Protein AF-A0A9E2SFQ1-F1 (afdb_monomer)

Nearest PDB structures (fold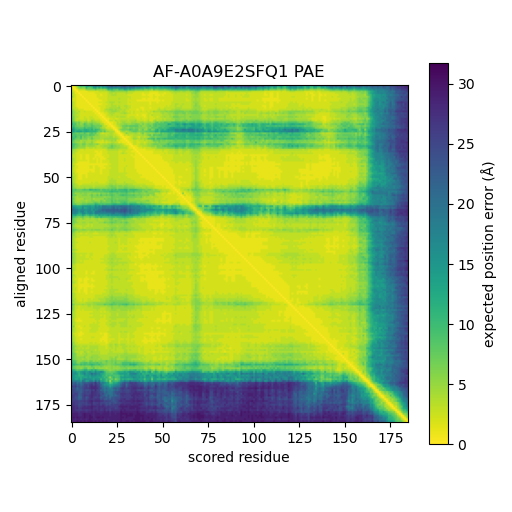seek):
  8bvt-assembly1_A  TM=1.964E-01  e=4.992E+00  Rattus nativitatis

Mean predicted aligned error: 8.36 Å

Sequence (185 aa):
MQLNLVKELQKYMGTNINKIDPNTQDLKEEDFAHRYDKLAQASVPTVLTVLYKYTHTRDGGARLLKREPAGNVLADMLGSNYTEVVNKVADYSGFSEVYTAGVLDNLALQAVKLLHEQAGNDPAKAQSLLADQRHEILAHLPASIELGKALDDTTIDDRTNKMEGPVSNLLHTIENFFASSPVKK

pLDDT: mean 82.63, std 17.68, range [34.53, 97.62]

Organism: NCBI:txid2851599

Structure (mmCIF, N/CA/C/O backbone):
data_AF-A0A9E2SFQ1-F1
#
_entry.id   AF-A0A9E2SFQ1-F1
#
loop_
_atom_site.group_PDB
_atom_site.id
_atom_site.type_symbol
_atom_site.label_atom_id
_atom_site.label_alt_id
_atom_site.label_comp_id
_atom_site.label_asym_id
_atom_site.label_entity_id
_atom_site.label_seq_id
_atom_site.pdbx_PDB_ins_code
_atom_site.Cartn_x
_atom_site.Cartn_y
_atom_site.Cartn_z
_atom_site.occupancy
_atom_site.B_iso_or_equiv
_atom_site.auth_seq_id
_atom_site.auth_comp_id
_atom_site.auth_asym_id
_atom_site.auth_atom_id
_atom_site.pdbx_PDB_model_num
ATOM 1 N N . MET A 1 1 ? 4.857 21.307 -6.512 1.00 45.72 1 MET A N 1
ATOM 2 C CA . MET A 1 1 ? 4.053 20.586 -5.502 1.00 45.72 1 MET A CA 1
ATOM 3 C C . MET A 1 1 ? 4.634 19.194 -5.377 1.00 45.72 1 MET A C 1
ATOM 5 O O . MET A 1 1 ? 4.854 18.575 -6.408 1.00 45.72 1 MET A O 1
ATOM 9 N N . GLN A 1 2 ? 4.951 18.745 -4.165 1.00 68.50 2 GLN A N 1
ATOM 10 C CA . GLN A 1 2 ? 5.390 17.368 -3.936 1.00 68.50 2 GLN A CA 1
ATOM 11 C C . GLN A 1 2 ? 4.146 16.472 -3.945 1.00 68.50 2 GLN A C 1
ATOM 13 O O . GLN A 1 2 ? 3.179 16.774 -3.246 1.00 68.50 2 GLN A O 1
ATOM 18 N N . LEU A 1 3 ? 4.138 15.439 -4.788 1.00 85.19 3 LEU A N 1
ATOM 19 C CA . LEU A 1 3 ? 3.047 14.467 -4.853 1.00 85.19 3 LEU A CA 1
ATOM 20 C C . LEU A 1 3 ? 2.918 13.750 -3.499 1.00 85.19 3 LEU A C 1
ATOM 22 O O . LEU A 1 3 ? 3.925 13.295 -2.963 1.00 85.19 3 LEU A O 1
ATOM 26 N N . ASN A 1 4 ? 1.695 13.622 -2.977 1.00 92.56 4 ASN A N 1
ATOM 27 C CA . ASN A 1 4 ? 1.385 12.740 -1.849 1.00 92.56 4 ASN A CA 1
ATOM 28 C C . ASN A 1 4 ? 0.414 11.654 -2.341 1.00 92.56 4 ASN A C 1
ATOM 30 O O . ASN A 1 4 ? -0.753 11.931 -2.616 1.00 92.56 4 ASN A O 1
ATOM 34 N N . LEU A 1 5 ? 0.916 10.426 -2.474 1.00 94.56 5 LEU A N 1
ATOM 35 C CA . LEU A 1 5 ? 0.201 9.282 -3.040 1.00 94.56 5 LEU A CA 1
ATOM 36 C C . LEU A 1 5 ? -1.024 8.892 -2.211 1.00 94.56 5 LEU A C 1
ATOM 38 O O . LEU A 1 5 ? -2.054 8.556 -2.790 1.00 94.56 5 LEU A O 1
ATOM 42 N N . VAL A 1 6 ? -0.942 8.975 -0.878 1.00 95.06 6 VAL A N 1
ATOM 43 C CA . VAL A 1 6 ? -2.084 8.690 0.006 1.00 95.06 6 VAL A CA 1
ATOM 44 C C . VAL A 1 6 ? -3.216 9.671 -0.288 1.00 95.06 6 VAL A C 1
ATOM 46 O O . VAL A 1 6 ? -4.344 9.248 -0.518 1.00 95.06 6 VAL A O 1
ATOM 49 N N . LYS A 1 7 ? -2.909 10.971 -0.378 1.00 94.81 7 LYS A N 1
ATOM 50 C CA . LYS A 1 7 ? -3.902 12.018 -0.664 1.00 94.81 7 LYS A CA 1
ATOM 51 C C . LYS A 1 7 ? -4.504 11.907 -2.062 1.00 94.81 7 LYS A C 1
ATOM 53 O O . LYS A 1 7 ? -5.708 12.102 -2.217 1.00 94.81 7 LYS A O 1
ATOM 58 N N . GLU A 1 8 ? -3.704 11.585 -3.076 1.00 96.12 8 GLU A N 1
ATOM 59 C CA . GLU A 1 8 ? -4.231 11.401 -4.433 1.00 96.12 8 GLU A CA 1
ATOM 60 C C . GLU A 1 8 ? -5.146 10.175 -4.533 1.00 96.12 8 GLU A C 1
ATOM 62 O O . GLU A 1 8 ? -6.206 10.247 -5.156 1.00 96.12 8 GLU A O 1
ATOM 67 N N . LEU A 1 9 ? -4.791 9.063 -3.881 1.00 95.75 9 LEU A N 1
ATOM 68 C CA . LEU A 1 9 ? -5.640 7.869 -3.860 1.00 95.75 9 LEU A CA 1
ATOM 69 C C . LEU A 1 9 ? -6.889 8.060 -2.992 1.00 95.75 9 LEU A C 1
ATOM 71 O O . LEU A 1 9 ? -7.967 7.619 -3.382 1.00 95.75 9 LEU A O 1
ATOM 75 N N . GLN A 1 10 ? -6.783 8.786 -1.879 1.00 93.94 10 GLN A N 1
ATOM 76 C CA . GLN A 1 10 ? -7.932 9.215 -1.080 1.00 93.94 10 GLN A CA 1
ATOM 77 C C . GLN A 1 10 ? -8.915 10.033 -1.933 1.00 93.94 10 GLN A C 1
ATOM 79 O O . GLN A 1 10 ? -10.114 9.751 -1.961 1.00 93.94 10 GLN A O 1
ATOM 84 N N . LYS A 1 11 ? -8.405 11.015 -2.686 1.00 95.00 11 LYS A N 1
ATOM 85 C CA . LYS A 1 11 ? -9.216 11.832 -3.596 1.00 95.00 11 LYS A CA 1
ATOM 86 C C . LYS A 1 11 ? -9.860 10.992 -4.697 1.00 95.00 11 LYS A C 1
ATOM 88 O O . LYS A 1 11 ? -11.023 11.217 -5.016 1.00 95.00 11 LYS A O 1
ATOM 93 N N . TYR A 1 12 ? -9.124 10.035 -5.261 1.00 95.06 12 TYR A N 1
ATOM 94 C CA . TYR A 1 12 ? -9.651 9.096 -6.250 1.00 95.06 12 TYR A CA 1
ATOM 95 C C . TYR A 1 12 ? -10.814 8.259 -5.694 1.00 95.06 12 TYR A C 1
ATOM 97 O O . TYR A 1 12 ? -11.805 8.059 -6.391 1.00 95.06 12 TYR A O 1
ATOM 105 N N . MET A 1 13 ? -10.723 7.815 -4.438 1.00 93.62 13 MET A N 1
ATOM 106 C CA . MET A 1 13 ? -11.792 7.058 -3.779 1.00 93.62 13 MET A CA 1
ATOM 107 C C . MET A 1 13 ? -12.971 7.927 -3.323 1.00 93.62 13 MET A C 1
ATOM 109 O O . MET A 1 13 ? -14.056 7.395 -3.095 1.00 93.62 13 MET A O 1
ATOM 113 N N . GLY A 1 14 ? -12.782 9.243 -3.186 1.00 94.19 14 GLY A N 1
ATOM 114 C CA . GLY A 1 14 ? -13.797 10.138 -2.626 1.00 94.19 14 GLY A CA 1
ATOM 115 C C . GLY A 1 14 ? -14.069 9.867 -1.143 1.00 94.19 14 GLY A C 1
ATOM 116 O O . GLY A 1 14 ? -15.195 10.052 -0.685 1.00 94.19 14 GLY A O 1
ATOM 117 N N . THR A 1 15 ? -13.058 9.393 -0.415 1.00 93.44 15 THR A N 1
ATOM 118 C CA . THR A 1 15 ? -13.145 8.981 0.994 1.00 93.44 15 THR A CA 1
ATOM 119 C C . THR A 1 15 ? -12.211 9.807 1.870 1.00 93.44 15 THR A C 1
ATOM 121 O O . THR A 1 15 ? -11.464 10.662 1.387 1.00 93.44 15 THR A O 1
ATOM 124 N N . ASN A 1 16 ? -12.242 9.550 3.175 1.00 92.62 16 ASN A N 1
ATOM 125 C CA . ASN A 1 16 ? -11.264 10.064 4.122 1.00 92.62 16 ASN A CA 1
ATOM 126 C C . ASN A 1 16 ? -10.357 8.953 4.648 1.00 92.62 16 ASN A C 1
ATOM 128 O O . ASN A 1 16 ? -10.792 7.824 4.861 1.00 92.62 16 ASN A O 1
ATOM 132 N N . ILE A 1 17 ? -9.085 9.296 4.848 1.00 92.62 17 ILE A N 1
ATOM 133 C CA . ILE A 1 17 ? -8.079 8.432 5.463 1.00 92.62 17 ILE A CA 1
ATOM 134 C C . ILE A 1 17 ? -7.443 9.235 6.595 1.00 92.62 17 ILE A C 1
ATOM 136 O O . ILE A 1 17 ? -6.965 10.349 6.385 1.00 92.62 17 ILE A O 1
ATOM 140 N N . ASN A 1 18 ? -7.458 8.670 7.796 1.00 91.50 18 ASN A N 1
ATOM 141 C CA . ASN A 1 18 ? -6.952 9.293 9.006 1.00 91.50 18 ASN A CA 1
ATOM 142 C C . ASN A 1 18 ? -5.540 8.793 9.316 1.00 91.50 18 ASN A C 1
ATOM 144 O O . ASN A 1 18 ? -5.239 7.601 9.192 1.00 91.50 18 ASN A O 1
ATOM 148 N N . LYS A 1 19 ? -4.669 9.703 9.754 1.00 90.69 19 LYS A N 1
ATOM 149 C CA . LYS A 1 19 ? -3.382 9.325 10.343 1.00 90.69 19 LYS A CA 1
ATOM 150 C C . LYS A 1 19 ? -3.653 8.590 11.657 1.00 90.69 19 LYS A C 1
ATOM 152 O O . LYS A 1 19 ? -4.479 9.030 12.452 1.00 90.69 19 LYS A O 1
ATOM 157 N N . ILE A 1 20 ? -2.959 7.483 11.881 1.00 86.44 20 ILE A N 1
ATOM 158 C CA . ILE A 1 20 ? -3.129 6.653 13.073 1.00 86.44 20 ILE A CA 1
ATOM 159 C C . ILE A 1 20 ? -2.207 7.166 14.173 1.00 86.44 20 ILE A C 1
ATOM 161 O O . ILE A 1 20 ? -1.009 7.350 13.949 1.00 86.44 20 ILE A O 1
ATOM 165 N N . ASP A 1 21 ? -2.757 7.361 15.373 1.00 80.56 21 ASP A N 1
ATOM 166 C CA . ASP A 1 21 ? -1.955 7.699 16.547 1.00 80.56 21 ASP A CA 1
ATOM 167 C C . ASP A 1 21 ? -1.007 6.522 16.870 1.00 80.56 21 ASP A C 1
ATOM 169 O O . ASP A 1 21 ? -1.461 5.390 17.070 1.00 80.56 21 ASP A O 1
ATOM 173 N N . PRO A 1 22 ? 0.317 6.740 16.938 1.00 74.12 22 PRO A N 1
ATOM 174 C CA . PRO A 1 22 ? 1.288 5.683 17.237 1.00 74.12 22 PRO A CA 1
ATOM 175 C C . PRO A 1 22 ? 1.080 4.999 18.598 1.00 74.12 22 PRO A C 1
ATOM 177 O O . PRO A 1 22 ? 1.521 3.861 18.803 1.00 74.12 22 PRO A O 1
ATOM 180 N N . ASN A 1 23 ? 0.419 5.683 19.531 1.00 75.00 23 ASN A N 1
ATOM 181 C CA . ASN A 1 23 ? 0.150 5.189 20.874 1.00 75.00 23 ASN A CA 1
ATOM 182 C C . ASN A 1 23 ? -1.056 4.249 20.894 1.00 75.00 23 ASN A C 1
ATOM 184 O O . ASN A 1 23 ? -0.984 3.197 21.533 1.00 75.00 23 ASN A O 1
ATOM 188 N N . THR A 1 24 ? -2.133 4.596 20.182 1.00 77.12 24 THR A N 1
ATOM 189 C CA . THR A 1 24 ? -3.353 3.771 20.117 1.00 77.12 24 THR A CA 1
ATOM 190 C C . THR A 1 24 ? -3.259 2.691 19.044 1.00 77.12 24 THR A C 1
ATOM 192 O O . THR A 1 24 ? -3.824 1.618 19.219 1.00 77.12 24 THR A O 1
ATOM 195 N N . GLN A 1 25 ? -2.511 2.956 17.967 1.00 70.31 25 GLN A N 1
ATOM 196 C CA . GLN A 1 25 ? -2.283 2.098 16.795 1.00 70.31 25 GLN A CA 1
A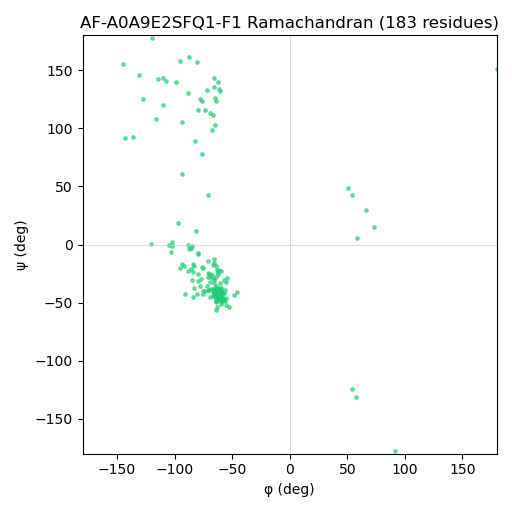TOM 197 C C . GLN A 1 25 ? -3.523 1.672 16.013 1.00 70.31 25 GLN A C 1
ATOM 199 O O . GLN A 1 25 ? -3.403 0.895 15.058 1.00 70.31 25 GLN A O 1
ATOM 204 N N . ASP A 1 26 ? -4.675 2.207 16.388 1.00 73.62 26 ASP A N 1
ATOM 205 C CA . ASP A 1 26 ? -5.961 1.847 15.830 1.00 73.62 26 ASP A CA 1
ATOM 206 C C . ASP A 1 26 ? -6.874 3.067 15.760 1.00 73.62 26 ASP A C 1
ATOM 208 O O . ASP A 1 26 ? -6.710 4.036 16.515 1.00 73.62 26 ASP A O 1
ATOM 212 N N . LEU A 1 27 ? -7.823 2.985 14.836 1.00 84.25 27 LEU A N 1
ATOM 213 C CA . LEU A 1 27 ? -8.894 3.951 14.653 1.00 84.25 27 LEU A CA 1
ATOM 214 C C . LEU A 1 27 ? -10.188 3.320 15.141 1.00 84.25 27 LEU A C 1
ATOM 216 O O . LEU A 1 27 ? -10.454 2.136 14.936 1.00 84.25 27 LEU A O 1
ATOM 220 N N . LYS A 1 28 ? -11.009 4.122 15.795 1.00 85.06 28 LYS A N 1
ATOM 221 C CA . LYS A 1 28 ? -12.313 3.695 16.274 1.00 85.06 28 LYS A CA 1
ATOM 222 C C . LYS A 1 28 ? -13.353 3.889 15.177 1.00 85.06 28 LYS A C 1
ATOM 224 O O . LYS A 1 28 ? -13.180 4.692 14.269 1.00 85.06 28 LYS A O 1
ATOM 229 N N . GLU A 1 29 ? -14.489 3.209 15.307 1.00 82.75 29 GLU A N 1
ATOM 230 C CA . GLU A 1 29 ? -15.627 3.385 14.388 1.00 82.75 29 GLU A CA 1
ATOM 231 C C . GLU A 1 29 ? -16.096 4.850 14.300 1.00 82.75 29 GLU A C 1
ATOM 233 O O . GLU A 1 29 ? -16.517 5.301 13.241 1.00 82.75 29 GLU A O 1
ATOM 238 N N . GLU A 1 30 ? -15.970 5.614 15.391 1.00 85.50 30 GLU A N 1
ATOM 239 C CA . GLU A 1 30 ? -16.302 7.047 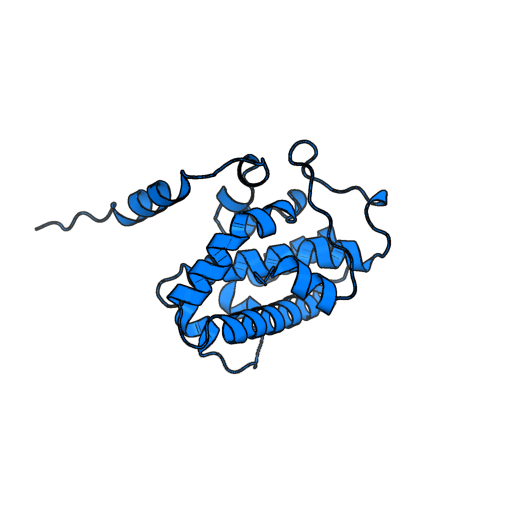15.446 1.00 85.50 30 GLU A CA 1
ATOM 240 C C . GLU A 1 30 ? -15.389 7.941 14.589 1.00 85.50 30 GLU A C 1
ATOM 242 O O . GLU A 1 30 ? -15.784 9.055 14.248 1.00 85.50 30 GLU A O 1
ATOM 247 N N . ASP A 1 31 ? -14.212 7.450 14.186 1.00 85.44 31 ASP A N 1
ATOM 248 C CA . ASP A 1 31 ? -13.274 8.183 13.328 1.00 85.44 31 ASP A CA 1
ATOM 249 C C . ASP A 1 31 ? -13.669 8.123 11.837 1.00 85.44 31 ASP A C 1
ATOM 251 O O . ASP A 1 31 ? -13.074 8.817 11.005 1.00 85.44 31 ASP A O 1
ATOM 255 N N . PHE A 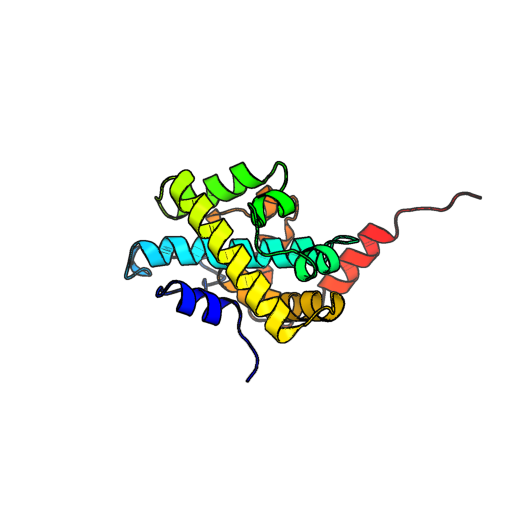1 32 ? -14.671 7.310 11.475 1.00 89.44 32 PHE A N 1
ATOM 256 C CA . PHE A 1 32 ? -15.122 7.111 10.097 1.00 89.44 32 PHE A CA 1
ATOM 257 C C . PHE A 1 32 ? -16.508 7.723 9.866 1.00 89.44 32 PHE A C 1
ATOM 259 O O . PHE A 1 32 ? -17.502 7.321 10.470 1.00 89.44 32 PHE A O 1
ATOM 266 N N . ALA A 1 33 ? -16.602 8.671 8.930 1.00 87.00 33 ALA A N 1
ATOM 267 C CA . ALA A 1 33 ? -17.876 9.299 8.571 1.00 87.00 33 ALA A CA 1
ATOM 268 C C . ALA A 1 33 ? -18.703 8.414 7.623 1.00 87.00 33 ALA A C 1
ATOM 270 O O . ALA A 1 33 ? -19.938 8.416 7.654 1.00 87.00 33 ALA A O 1
ATOM 271 N N . HIS A 1 34 ? -18.025 7.640 6.775 1.00 89.12 34 HIS A N 1
ATOM 272 C CA . HIS A 1 34 ? -18.635 6.720 5.827 1.00 89.12 34 HIS A CA 1
ATOM 273 C C . HIS A 1 34 ? -17.993 5.336 5.899 1.00 89.12 34 HIS A C 1
ATOM 275 O O . HIS A 1 34 ? -16.784 5.196 6.040 1.00 89.12 34 HIS A O 1
ATOM 281 N N . ARG A 1 35 ? -18.791 4.281 5.682 1.00 83.94 35 ARG A N 1
ATOM 282 C CA . ARG A 1 35 ? -18.289 2.890 5.645 1.00 83.94 35 ARG A CA 1
ATOM 283 C C . ARG A 1 35 ? -17.135 2.675 4.654 1.00 83.94 35 ARG A C 1
ATOM 285 O O . ARG A 1 35 ? -16.308 1.796 4.857 1.00 83.94 35 ARG A O 1
ATOM 292 N N . TYR A 1 36 ? -17.080 3.466 3.582 1.00 92.06 36 TYR A N 1
ATOM 293 C CA . TYR A 1 36 ? -16.010 3.402 2.584 1.00 92.06 36 TYR A CA 1
ATOM 294 C C . TYR A 1 36 ? -14.693 4.021 3.071 1.00 92.06 36 TYR A C 1
ATOM 296 O O . TYR A 1 36 ? -13.644 3.659 2.544 1.00 92.06 36 TYR A O 1
ATOM 304 N N . ASP A 1 37 ? -14.720 4.877 4.098 1.00 94.75 37 ASP A N 1
ATOM 305 C CA . ASP A 1 37 ? -13.512 5.431 4.719 1.00 94.75 37 ASP A CA 1
ATOM 306 C C . ASP A 1 37 ? -12.697 4.311 5.364 1.00 94.75 37 ASP A C 1
ATOM 308 O O . ASP A 1 37 ? -11.495 4.222 5.149 1.00 94.75 37 ASP A O 1
ATOM 312 N N . LYS A 1 38 ? -13.356 3.372 6.053 1.00 94.31 38 LYS A N 1
ATOM 313 C CA . LYS A 1 38 ? -12.688 2.214 6.662 1.00 94.31 38 LYS A CA 1
ATOM 314 C C . LYS A 1 38 ? -12.049 1.292 5.619 1.00 94.31 38 LYS A C 1
ATOM 316 O O . LYS A 1 38 ? -10.949 0.782 5.827 1.00 94.31 38 LYS A O 1
ATOM 321 N N . LEU A 1 39 ? -12.712 1.109 4.474 1.00 96.19 39 LEU A N 1
ATOM 322 C CA . LEU A 1 39 ? -12.132 0.382 3.346 1.00 96.19 39 LEU A CA 1
ATOM 323 C C . LEU A 1 39 ? -10.905 1.110 2.793 1.00 96.19 39 LEU A C 1
ATOM 325 O O . LEU A 1 39 ? -9.857 0.487 2.675 1.00 96.19 39 LEU A O 1
ATOM 329 N N . ALA A 1 40 ? -11.009 2.413 2.524 1.00 96.50 40 ALA A N 1
ATOM 330 C CA . ALA A 1 40 ? -9.899 3.226 2.029 1.00 96.50 40 ALA A CA 1
ATOM 331 C C . ALA A 1 40 ? -8.709 3.252 2.999 1.00 96.50 40 ALA A C 1
ATOM 333 O O . ALA A 1 40 ? -7.560 3.119 2.573 1.00 96.50 40 ALA A O 1
ATOM 334 N N . GLN A 1 41 ? -8.998 3.350 4.299 1.00 95.81 41 GLN A N 1
ATOM 335 C CA . GLN A 1 41 ? -8.029 3.307 5.387 1.00 95.81 41 GLN A CA 1
ATOM 336 C C . GLN A 1 41 ? -7.178 2.041 5.353 1.00 95.81 41 GLN A C 1
ATOM 338 O O . GLN A 1 41 ? -5.984 2.103 5.618 1.00 95.81 41 GLN A O 1
ATOM 343 N N . ALA A 1 42 ? -7.774 0.898 5.020 1.00 95.56 42 ALA A N 1
ATOM 344 C CA . ALA A 1 42 ? -7.042 -0.351 4.893 1.00 95.56 42 ALA A CA 1
ATOM 345 C C . ALA A 1 42 ? -6.398 -0.513 3.513 1.00 95.56 42 ALA A C 1
ATOM 347 O O . ALA A 1 42 ? -5.234 -0.899 3.411 1.00 95.56 42 ALA A O 1
ATOM 348 N N . SER A 1 43 ? -7.131 -0.218 2.440 1.00 97.00 43 SER A N 1
ATOM 349 C CA . SER A 1 43 ? -6.733 -0.572 1.080 1.00 97.00 43 SER A CA 1
ATOM 350 C C . SER A 1 43 ? -5.615 0.312 0.530 1.00 97.00 43 SER A C 1
ATOM 352 O O . SER A 1 43 ? -4.675 -0.206 -0.069 1.00 97.00 43 SER A O 1
ATOM 354 N N . VAL A 1 44 ? -5.671 1.631 0.743 1.00 97.56 44 VAL A N 1
ATOM 355 C CA . VAL A 1 44 ? -4.679 2.576 0.199 1.00 97.56 44 VAL A CA 1
ATOM 356 C C . VAL A 1 44 ? -3.275 2.335 0.759 1.00 97.56 44 VAL A C 1
ATOM 358 O O . VAL A 1 44 ? -2.364 2.093 -0.041 1.00 97.56 44 VAL A O 1
ATOM 361 N N . PRO A 1 45 ? -3.047 2.347 2.088 1.00 96.12 45 PRO A N 1
ATOM 362 C CA . PRO A 1 45 ? -1.711 2.101 2.615 1.00 96.12 45 PRO A CA 1
ATOM 363 C C . PRO A 1 45 ? -1.238 0.668 2.352 1.00 96.12 45 PRO A C 1
ATOM 365 O O . PRO A 1 45 ? -0.040 0.464 2.158 1.00 96.12 45 PRO A O 1
ATOM 368 N N . THR A 1 46 ? -2.149 -0.309 2.255 1.00 96.69 46 THR A N 1
ATOM 369 C CA . THR A 1 46 ? -1.799 -1.685 1.869 1.00 96.69 46 THR A CA 1
ATOM 370 C C . THR A 1 46 ? -1.232 -1.735 0.455 1.00 96.69 46 THR A C 1
ATOM 372 O O . THR A 1 46 ? -0.111 -2.200 0.263 1.00 96.69 46 THR A O 1
ATOM 375 N N . VAL A 1 47 ? -1.951 -1.198 -0.534 1.00 97.12 47 VAL A N 1
ATOM 376 C CA . VAL A 1 47 ? -1.498 -1.179 -1.935 1.00 97.12 47 VAL A CA 1
ATOM 377 C C . VAL A 1 47 ? -0.167 -0.445 -2.074 1.00 97.12 47 VAL A C 1
ATOM 379 O O . VAL A 1 47 ? 0.752 -0.955 -2.713 1.00 97.12 47 VAL A O 1
ATOM 382 N N . LEU A 1 48 ? -0.026 0.725 -1.448 1.00 96.75 48 LEU A N 1
ATOM 383 C CA . LEU A 1 48 ? 1.213 1.501 -1.523 1.00 96.75 48 LEU A CA 1
ATOM 384 C C . LEU A 1 48 ? 2.395 0.781 -0.856 1.00 96.75 48 LEU A C 1
ATOM 386 O O . LEU A 1 48 ? 3.504 0.814 -1.389 1.00 96.75 48 LEU A O 1
ATOM 390 N N . THR A 1 49 ? 2.162 0.079 0.255 1.00 95.25 49 THR A N 1
ATOM 391 C CA . THR A 1 49 ? 3.180 -0.759 0.909 1.00 95.25 49 THR A CA 1
ATOM 392 C C . THR A 1 49 ? 3.608 -1.928 0.020 1.00 95.25 49 THR A C 1
ATOM 394 O O . THR A 1 49 ? 4.803 -2.194 -0.120 1.00 95.25 49 THR A O 1
ATOM 397 N N . VAL A 1 50 ? 2.653 -2.602 -0.627 1.00 94.81 50 VAL A N 1
ATOM 398 C CA . VAL A 1 50 ? 2.943 -3.700 -1.561 1.00 94.81 50 VAL A CA 1
ATOM 399 C C . VAL A 1 50 ? 3.759 -3.198 -2.748 1.00 94.81 50 VAL A C 1
ATOM 401 O O . VAL A 1 50 ? 4.761 -3.816 -3.100 1.00 94.81 50 VAL A O 1
ATOM 404 N N . LEU A 1 51 ? 3.395 -2.048 -3.322 1.00 94.25 51 LEU A N 1
ATOM 405 C CA . LEU A 1 51 ? 4.156 -1.414 -4.400 1.00 94.25 51 LEU A CA 1
ATOM 406 C C . LEU A 1 51 ? 5.575 -1.059 -3.956 1.00 94.25 51 LEU A C 1
ATOM 408 O O . LEU A 1 51 ? 6.534 -1.395 -4.651 1.00 94.25 51 LEU A O 1
ATOM 412 N N . TYR A 1 52 ? 5.722 -0.434 -2.784 1.00 93.88 52 TYR A N 1
ATOM 413 C CA . TYR A 1 52 ? 7.025 -0.133 -2.196 1.00 93.88 52 TYR A CA 1
ATOM 414 C C . TYR A 1 52 ? 7.885 -1.396 -2.123 1.00 93.88 52 TYR A C 1
ATOM 416 O O . TYR A 1 52 ? 8.973 -1.430 -2.702 1.00 93.88 52 TYR A O 1
ATOM 424 N N . LYS A 1 53 ? 7.371 -2.470 -1.519 1.00 91.19 53 LYS A N 1
ATOM 425 C CA . LYS A 1 53 ? 8.098 -3.736 -1.407 1.00 91.19 53 LYS A CA 1
ATOM 426 C C . LYS A 1 53 ? 8.429 -4.335 -2.773 1.00 91.19 53 LYS A C 1
ATOM 428 O O . LYS A 1 53 ? 9.560 -4.755 -3.006 1.00 91.19 53 LYS A O 1
ATOM 433 N N . TYR A 1 54 ? 7.471 -4.328 -3.696 1.00 91.31 54 TYR A N 1
ATOM 434 C CA . TYR A 1 54 ? 7.657 -4.876 -5.033 1.00 91.31 54 TYR A CA 1
ATOM 435 C C . TYR A 1 54 ? 8.778 -4.158 -5.790 1.00 91.31 54 TYR A C 1
ATOM 437 O O . TYR A 1 54 ? 9.631 -4.821 -6.380 1.00 91.31 54 TYR A O 1
ATOM 445 N N . THR A 1 55 ? 8.856 -2.822 -5.714 1.00 91.06 55 THR A N 1
ATOM 446 C CA . THR A 1 55 ? 9.939 -2.054 -6.362 1.00 91.06 55 THR A CA 1
ATOM 447 C C . THR A 1 55 ? 11.338 -2.377 -5.836 1.00 91.06 55 THR A C 1
ATOM 449 O O . THR A 1 55 ? 12.296 -2.206 -6.581 1.00 91.06 55 THR A O 1
ATOM 452 N N . HIS A 1 56 ? 11.458 -2.898 -4.611 1.00 86.62 56 HIS A N 1
ATOM 453 C CA . HIS A 1 56 ? 12.734 -3.303 -4.006 1.00 86.62 56 HIS A CA 1
ATOM 454 C C . HIS A 1 56 ? 13.169 -4.727 -4.395 1.00 86.62 56 HIS A C 1
ATOM 456 O O . HIS A 1 56 ? 14.236 -5.187 -3.988 1.00 86.62 56 HIS A O 1
ATOM 462 N N . THR A 1 57 ? 12.374 -5.442 -5.196 1.00 86.75 57 THR A N 1
ATOM 463 C CA . THR A 1 57 ? 12.799 -6.709 -5.803 1.00 86.75 57 THR A CA 1
ATOM 464 C C . THR A 1 57 ? 13.663 -6.457 -7.041 1.00 86.75 57 THR A C 1
ATOM 466 O O . THR A 1 57 ? 13.551 -5.417 -7.688 1.00 86.75 57 THR A O 1
ATOM 469 N N . ARG A 1 58 ? 14.494 -7.442 -7.414 1.00 78.69 58 ARG A N 1
ATOM 470 C CA . ARG A 1 58 ? 15.499 -7.335 -8.491 1.00 78.69 58 ARG A CA 1
ATOM 471 C C . ARG A 1 58 ? 14.985 -6.697 -9.793 1.00 78.69 58 ARG A C 1
ATOM 473 O O . ARG A 1 58 ? 15.706 -5.901 -10.382 1.00 78.69 58 ARG A O 1
ATOM 480 N N . ASP A 1 59 ? 13.765 -7.030 -10.218 1.00 83.31 59 ASP A N 1
ATOM 481 C CA . ASP A 1 59 ? 13.167 -6.517 -11.462 1.00 83.31 59 ASP A CA 1
ATOM 482 C C . ASP A 1 59 ? 11.857 -5.741 -11.236 1.00 83.31 59 ASP A C 1
ATOM 484 O O . ASP A 1 59 ? 11.219 -5.310 -12.201 1.00 83.31 59 ASP A O 1
ATOM 488 N N . GLY A 1 60 ? 11.402 -5.595 -9.989 1.00 84.75 60 GLY A N 1
ATOM 489 C CA . GLY A 1 60 ? 10.026 -5.190 -9.704 1.00 84.75 60 GLY A CA 1
ATOM 490 C C . GLY A 1 60 ? 9.696 -3.785 -10.188 1.00 84.75 60 GLY A C 1
ATOM 491 O O . GLY A 1 60 ? 8.683 -3.603 -10.854 1.00 84.75 60 GLY A O 1
ATOM 492 N N . GLY A 1 61 ? 10.577 -2.804 -9.968 1.00 82.75 61 GLY A N 1
ATOM 493 C CA . GLY A 1 61 ? 10.359 -1.438 -10.461 1.00 82.75 61 GLY A CA 1
ATOM 494 C C . GLY A 1 61 ? 10.275 -1.356 -11.991 1.00 82.75 61 GLY A C 1
ATOM 495 O O . GLY A 1 61 ? 9.425 -0.656 -12.537 1.00 82.75 61 GLY A O 1
ATOM 496 N N . ALA A 1 62 ? 11.105 -2.123 -12.704 1.00 85.12 62 ALA A N 1
ATOM 497 C CA . ALA A 1 62 ? 11.069 -2.158 -14.165 1.00 85.12 62 ALA A CA 1
ATOM 498 C C . ALA A 1 62 ? 9.802 -2.845 -14.690 1.00 85.12 62 ALA A C 1
ATOM 500 O O . ALA A 1 62 ? 9.218 -2.384 -15.670 1.00 85.12 62 ALA A O 1
ATOM 501 N N . ARG A 1 63 ? 9.363 -3.929 -14.038 1.00 86.12 63 ARG A N 1
ATOM 502 C CA . ARG A 1 63 ? 8.109 -4.622 -14.368 1.00 86.12 63 ARG A CA 1
ATOM 503 C C . ARG A 1 63 ? 6.893 -3.756 -14.071 1.00 86.12 63 ARG A C 1
ATOM 505 O O . ARG A 1 63 ? 5.963 -3.754 -14.866 1.00 86.12 63 ARG A O 1
ATOM 512 N N . LEU A 1 64 ? 6.930 -3.000 -12.977 1.00 86.56 64 LEU A N 1
ATOM 513 C CA . LEU A 1 64 ? 5.862 -2.097 -12.567 1.00 86.56 64 LEU A CA 1
ATOM 514 C C . LEU A 1 64 ? 5.572 -1.035 -13.631 1.00 86.56 64 LEU A C 1
ATOM 516 O O . LEU A 1 64 ? 4.418 -0.823 -13.984 1.00 86.56 64 LEU A O 1
ATOM 520 N N . LEU A 1 65 ? 6.623 -0.397 -14.155 1.00 85.62 65 LEU A N 1
ATOM 521 C CA . LEU A 1 65 ? 6.501 0.734 -15.081 1.00 85.62 65 LEU A CA 1
ATOM 522 C C . LEU A 1 65 ? 6.310 0.325 -16.547 1.00 85.62 65 LEU A C 1
ATOM 524 O O . LEU A 1 65 ? 5.781 1.104 -17.330 1.00 85.62 65 LEU A O 1
ATOM 528 N N . LYS A 1 66 ? 6.739 -0.882 -16.938 1.00 82.38 66 LYS A N 1
ATOM 529 C CA . LYS A 1 66 ? 6.561 -1.413 -18.306 1.00 82.38 66 LYS A CA 1
ATOM 530 C C . LYS A 1 66 ? 5.239 -2.150 -18.505 1.00 82.38 66 LYS A C 1
ATOM 532 O O . LYS A 1 66 ? 4.999 -2.700 -19.578 1.00 82.38 66 LYS A O 1
ATOM 537 N N . ARG A 1 67 ? 4.427 -2.246 -17.458 1.00 71.50 67 ARG A N 1
ATOM 538 C CA . ARG A 1 67 ? 3.194 -3.014 -17.477 1.00 71.50 67 ARG A CA 1
ATOM 539 C C . ARG A 1 67 ? 2.111 -2.262 -18.246 1.00 71.50 67 ARG A C 1
ATOM 541 O O . ARG A 1 67 ? 1.736 -1.158 -17.871 1.00 71.50 67 ARG A O 1
ATOM 548 N N . GLU A 1 68 ? 1.566 -2.908 -19.271 1.00 66.62 68 GLU A N 1
ATOM 549 C CA . GLU A 1 68 ? 0.283 -2.507 -19.848 1.00 66.62 68 GLU A CA 1
ATOM 550 C C . GLU A 1 68 ? -0.811 -2.644 -18.772 1.00 66.62 68 GLU A C 1
ATOM 552 O O . GLU A 1 68 ? -0.781 -3.629 -18.027 1.00 66.62 68 GLU A O 1
ATOM 557 N N . PRO A 1 69 ? -1.776 -1.710 -18.666 1.00 60.56 69 PRO A N 1
ATOM 558 C CA . PRO A 1 69 ? -2.775 -1.649 -17.589 1.00 60.56 69 PRO A CA 1
ATOM 559 C C . PRO A 1 69 ? -3.852 -2.756 -17.652 1.00 60.56 69 PRO A C 1
ATOM 561 O O . PRO A 1 69 ? -5.036 -2.510 -17.439 1.00 60.56 69 PRO A O 1
ATOM 564 N N . ALA A 1 70 ? -3.452 -3.993 -17.941 1.00 62.47 70 ALA A N 1
ATOM 565 C CA . ALA A 1 70 ? -4.299 -5.167 -18.020 1.00 62.47 70 ALA A CA 1
ATOM 566 C C . ALA A 1 70 ? -3.954 -6.196 -16.924 1.00 62.47 70 ALA A C 1
ATOM 568 O O . ALA A 1 70 ? -2.788 -6.450 -16.594 1.00 62.47 70 ALA A O 1
ATOM 569 N N . GLY A 1 71 ? -5.002 -6.834 -16.400 1.00 66.38 71 GLY A N 1
ATOM 570 C CA . GLY A 1 71 ? -4.917 -7.940 -15.445 1.00 66.38 71 GLY A CA 1
ATOM 571 C C . GLY A 1 71 ? -4.934 -7.524 -13.972 1.00 66.38 71 GLY A C 1
ATOM 572 O O . GLY A 1 71 ? -5.070 -6.352 -13.629 1.00 66.38 71 GLY A O 1
ATOM 573 N N . ASN A 1 72 ? -4.807 -8.527 -13.101 1.00 77.75 72 ASN A N 1
ATOM 574 C CA . ASN A 1 72 ? -4.794 -8.358 -11.652 1.00 77.75 72 ASN A CA 1
ATOM 575 C C . ASN A 1 72 ? -3.384 -7.952 -11.196 1.00 77.75 72 ASN A C 1
ATOM 577 O O . ASN A 1 72 ? -2.511 -8.783 -10.941 1.00 77.75 72 ASN A O 1
ATOM 581 N N . VAL A 1 73 ? -3.153 -6.637 -11.177 1.00 82.81 73 VAL A N 1
ATOM 582 C CA . VAL A 1 73 ? -1.836 -6.048 -10.912 1.00 82.81 73 VAL A CA 1
ATOM 583 C C . VAL A 1 73 ? -1.281 -6.475 -9.564 1.00 82.81 73 VAL A C 1
ATOM 585 O O . VAL A 1 73 ? -0.094 -6.780 -9.450 1.00 82.81 73 VAL A O 1
ATOM 588 N N . LEU A 1 74 ? -2.147 -6.507 -8.557 1.00 87.88 74 LEU A N 1
ATOM 589 C CA . LEU A 1 74 ? -1.753 -6.767 -7.188 1.0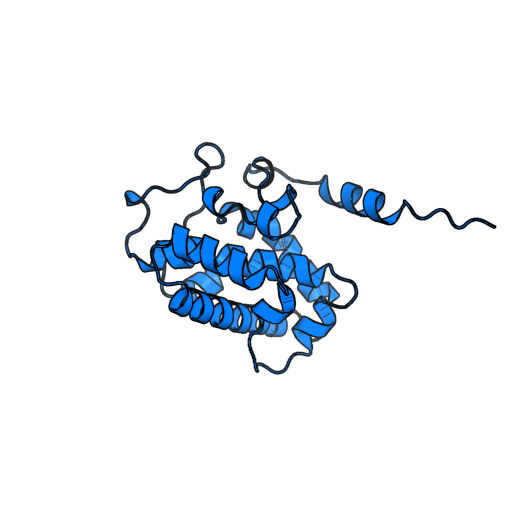0 87.88 74 LEU A CA 1
ATOM 590 C C . LEU A 1 74 ? -1.511 -8.263 -6.942 1.00 87.88 74 LEU A C 1
ATOM 592 O O . LEU A 1 74 ? -0.561 -8.605 -6.239 1.00 87.88 74 LEU A O 1
ATOM 596 N N . ALA A 1 75 ? -2.282 -9.156 -7.573 1.00 88.19 75 ALA A N 1
ATOM 597 C CA . ALA A 1 75 ? -2.042 -10.599 -7.505 1.00 88.19 75 ALA A CA 1
ATOM 598 C C . ALA A 1 75 ? -0.665 -10.988 -8.051 1.00 88.19 75 ALA A C 1
ATOM 600 O O . ALA A 1 75 ? 0.022 -11.803 -7.442 1.00 88.19 75 ALA A O 1
ATOM 601 N N . ASP A 1 76 ? -0.205 -10.357 -9.132 1.00 86.25 76 ASP A N 1
ATOM 602 C CA . ASP A 1 76 ? 1.133 -10.635 -9.671 1.00 86.25 76 ASP A CA 1
ATOM 603 C C . ASP A 1 76 ? 2.268 -10.171 -8.744 1.00 86.25 76 ASP A C 1
ATOM 605 O O . ASP A 1 76 ? 3.375 -10.707 -8.800 1.00 86.25 76 ASP A O 1
ATOM 609 N N . MET A 1 77 ? 2.016 -9.159 -7.908 1.00 88.94 77 MET A N 1
ATOM 610 C CA . MET A 1 77 ? 2.993 -8.654 -6.935 1.00 88.94 77 MET A CA 1
ATOM 611 C C . MET A 1 77 ? 3.009 -9.480 -5.655 1.00 88.94 77 MET A C 1
ATOM 613 O O . MET A 1 77 ? 4.071 -9.677 -5.069 1.00 88.94 77 MET A O 1
ATOM 617 N N . LEU A 1 78 ? 1.832 -9.932 -5.221 1.00 89.62 78 LEU A N 1
ATOM 618 C CA . LEU A 1 78 ? 1.638 -10.660 -3.971 1.00 89.62 78 LEU A CA 1
ATOM 619 C C . LEU A 1 78 ? 1.805 -12.174 -4.117 1.00 89.62 78 LEU A C 1
ATOM 621 O O . LEU A 1 78 ? 2.079 -12.851 -3.128 1.00 89.62 78 LEU A O 1
ATOM 625 N N . GLY A 1 79 ? 1.640 -12.722 -5.322 1.00 89.44 79 GLY A N 1
ATOM 626 C CA . GLY A 1 79 ? 1.699 -14.159 -5.563 1.00 89.44 79 GLY A CA 1
ATOM 627 C C . GLY A 1 79 ? 0.729 -14.922 -4.657 1.00 89.44 79 GLY A C 1
ATOM 628 O O . GLY A 1 79 ? -0.464 -14.625 -4.615 1.00 89.44 79 GLY A O 1
ATOM 629 N N . SER A 1 80 ? 1.249 -15.889 -3.898 1.00 88.75 80 SER A N 1
ATOM 630 C CA . SER A 1 80 ? 0.469 -16.697 -2.949 1.00 88.75 80 SER A CA 1
ATOM 631 C C . SER A 1 80 ? -0.186 -15.890 -1.829 1.00 88.75 80 SER A C 1
ATOM 633 O O . SER A 1 80 ? -1.177 -16.345 -1.264 1.00 88.75 80 SER A O 1
ATOM 635 N N . ASN A 1 81 ? 0.327 -14.697 -1.523 1.00 91.31 81 ASN A N 1
ATOM 636 C CA . ASN A 1 81 ? -0.132 -13.906 -0.381 1.00 91.31 81 ASN A CA 1
ATOM 637 C C . ASN A 1 81 ? -1.328 -13.012 -0.752 1.00 91.31 81 ASN A C 1
ATOM 639 O O . ASN A 1 81 ? -1.890 -12.344 0.113 1.00 91.31 81 ASN A O 1
ATOM 643 N N . TYR A 1 82 ? -1.747 -13.002 -2.026 1.00 93.75 82 TYR A N 1
ATOM 644 C CA . TYR A 1 82 ? -2.853 -12.169 -2.505 1.00 93.75 82 TYR A CA 1
ATOM 645 C C . TYR A 1 82 ? -4.142 -12.411 -1.715 1.00 93.75 82 TYR A C 1
ATOM 647 O O . TYR A 1 82 ? -4.729 -11.467 -1.192 1.00 93.75 82 TYR A O 1
ATOM 655 N N . THR A 1 83 ? -4.556 -13.674 -1.583 1.00 94.31 83 THR A N 1
ATOM 656 C CA . THR A 1 83 ? -5.787 -14.039 -0.869 1.00 94.31 83 THR A CA 1
ATOM 657 C C . THR A 1 83 ? -5.723 -13.639 0.602 1.00 94.31 83 THR A C 1
ATOM 659 O O . THR A 1 83 ? -6.681 -13.083 1.123 1.00 94.31 83 THR A O 1
ATOM 662 N N . GLU A 1 84 ? -4.584 -13.847 1.265 1.00 95.00 84 GLU A N 1
ATOM 663 C CA . GLU A 1 84 ? -4.422 -13.454 2.667 1.00 95.00 84 GLU A CA 1
ATOM 664 C C . GLU A 1 84 ? -4.562 -11.935 2.852 1.00 95.00 84 GLU A C 1
ATOM 666 O O . GLU A 1 84 ? -5.278 -11.481 3.745 1.00 95.00 84 GLU A O 1
ATOM 671 N N . VAL A 1 85 ? -3.929 -11.140 1.983 1.00 95.69 85 VAL A N 1
ATOM 672 C CA . VAL A 1 85 ? -4.020 -9.673 2.026 1.00 95.69 85 VAL A CA 1
ATOM 673 C C . VAL A 1 85 ? -5.450 -9.196 1.765 1.00 95.69 85 VAL A C 1
ATOM 675 O O . VAL A 1 85 ? -5.942 -8.333 2.493 1.00 95.69 85 VAL A O 1
ATOM 678 N N . VAL A 1 86 ? -6.138 -9.762 0.765 1.00 97.00 86 VAL A N 1
ATOM 679 C CA . VAL A 1 86 ? -7.546 -9.438 0.477 1.00 97.00 86 VAL A CA 1
ATOM 680 C C . VAL A 1 86 ? -8.419 -9.715 1.697 1.00 97.00 86 VAL A C 1
ATOM 682 O O . VAL A 1 86 ? -9.207 -8.849 2.077 1.00 97.00 86 VAL A O 1
ATOM 685 N N . ASN A 1 87 ? -8.245 -10.872 2.336 1.00 96.94 87 ASN A N 1
ATOM 686 C CA . ASN A 1 87 ? -9.041 -11.277 3.491 1.00 96.94 87 ASN A CA 1
ATOM 687 C C . ASN A 1 87 ? -8.813 -10.338 4.675 1.00 96.94 87 ASN A C 1
ATOM 689 O O . ASN A 1 87 ? -9.771 -9.823 5.236 1.00 96.94 87 ASN A O 1
ATOM 693 N N . LYS A 1 88 ? -7.558 -9.996 4.982 1.00 95.88 88 LYS A N 1
ATOM 694 C CA . LYS A 1 88 ? -7.228 -9.048 6.060 1.00 95.88 88 LYS A CA 1
ATOM 695 C C . LYS A 1 88 ? -7.859 -7.666 5.850 1.00 95.88 88 LYS A C 1
ATOM 697 O O . LYS A 1 88 ? -8.378 -7.069 6.791 1.00 95.88 88 LYS A O 1
ATOM 702 N N . VAL A 1 89 ? -7.847 -7.153 4.617 1.00 96.69 89 VAL A N 1
ATOM 703 C CA . VAL A 1 89 ? -8.483 -5.864 4.281 1.00 96.69 89 VAL A CA 1
ATOM 704 C C . VAL A 1 89 ? -10.014 -5.970 4.323 1.00 96.69 89 VAL A C 1
ATOM 706 O O . VAL A 1 89 ? -10.692 -5.045 4.783 1.00 96.69 89 VAL A O 1
ATOM 709 N N . ALA A 1 90 ? -10.576 -7.087 3.860 1.00 97.06 90 ALA A N 1
ATOM 710 C CA . ALA A 1 90 ? -12.010 -7.360 3.890 1.00 97.06 90 ALA A CA 1
ATOM 711 C C . ALA A 1 90 ? -12.527 -7.442 5.334 1.00 97.06 90 ALA A C 1
ATOM 713 O O . ALA A 1 90 ? -13.470 -6.730 5.678 1.00 97.06 90 ALA A O 1
ATOM 714 N N . ASP A 1 91 ? -11.840 -8.200 6.187 1.00 95.75 91 ASP A N 1
ATOM 715 C CA . ASP A 1 91 ? -12.143 -8.362 7.609 1.00 95.75 91 ASP A CA 1
ATOM 716 C C . ASP A 1 91 ? -12.088 -7.024 8.350 1.00 95.75 91 ASP A C 1
ATOM 718 O O . ASP A 1 91 ? -13.013 -6.682 9.087 1.00 95.75 91 ASP A O 1
ATOM 722 N N . TYR A 1 92 ? -11.047 -6.219 8.109 1.00 94.06 92 TYR A N 1
ATOM 723 C CA . TYR A 1 92 ? -10.938 -4.894 8.721 1.00 94.06 92 TYR A CA 1
ATOM 724 C C . TYR A 1 92 ? -12.097 -3.974 8.307 1.00 94.06 92 TYR A C 1
ATOM 726 O O . TYR A 1 92 ? -12.696 -3.289 9.138 1.00 94.06 92 TYR A O 1
ATOM 734 N N . SER A 1 93 ? -12.416 -3.938 7.012 1.00 94.50 93 SER A N 1
ATOM 735 C CA . SER A 1 93 ? -13.390 -2.997 6.446 1.00 94.50 93 SER A CA 1
ATOM 736 C C . SER A 1 93 ? -14.850 -3.451 6.555 1.00 94.50 93 SER A C 1
ATOM 738 O O . SER A 1 93 ? -15.755 -2.631 6.388 1.00 94.50 93 SER A O 1
ATOM 740 N N . GLY A 1 94 ? -15.098 -4.737 6.816 1.00 95.25 94 GLY A N 1
ATOM 741 C CA . GLY A 1 94 ? -16.432 -5.340 6.827 1.00 95.25 94 GLY A CA 1
ATOM 742 C C . GLY A 1 94 ? -17.054 -5.520 5.436 1.00 95.25 94 GLY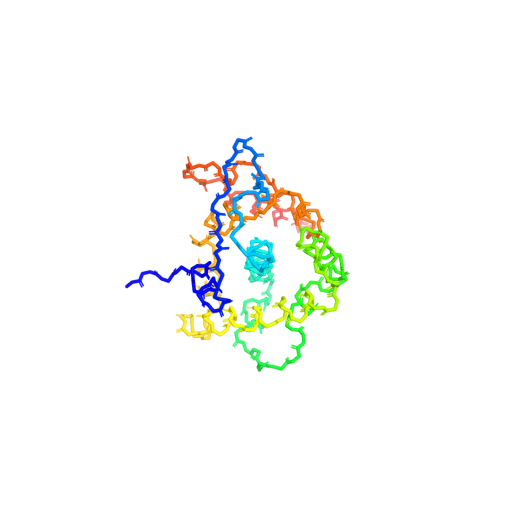 A C 1
ATOM 743 O O . GLY A 1 94 ? -18.267 -5.714 5.323 1.00 95.25 94 GLY A O 1
ATOM 744 N N . PHE A 1 95 ? -16.264 -5.423 4.362 1.00 97.00 95 PHE A N 1
ATOM 745 C CA . PHE A 1 95 ? -16.713 -5.700 2.994 1.00 97.00 95 PHE A CA 1
ATOM 746 C C . PHE A 1 95 ? -16.396 -7.141 2.586 1.00 97.00 95 PHE A C 1
ATOM 748 O O . PHE A 1 95 ? -15.497 -7.770 3.126 1.00 97.00 95 PHE A O 1
ATOM 755 N N . SER A 1 96 ? -17.120 -7.672 1.597 1.00 97.62 96 SER A N 1
ATOM 756 C CA . SER A 1 96 ? -16.835 -9.003 1.047 1.00 97.62 96 SER A CA 1
ATOM 757 C C . SER A 1 96 ? -15.477 -9.041 0.341 1.00 97.62 96 SER A C 1
ATOM 759 O O . SER A 1 96 ? -15.176 -8.116 -0.415 1.00 97.62 96 SER A O 1
ATOM 761 N N . GLU A 1 97 ? -14.756 -10.157 0.452 1.00 96.88 97 GLU A N 1
ATOM 762 C CA . GLU A 1 97 ? -13.473 -10.406 -0.227 1.00 96.88 97 GLU A CA 1
ATOM 763 C C . GLU A 1 97 ? -13.507 -10.070 -1.728 1.00 96.88 97 GLU A C 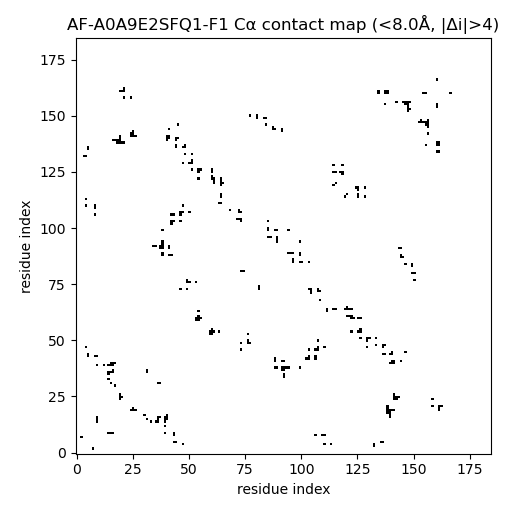1
ATOM 765 O O . GLU A 1 97 ? -12.616 -9.390 -2.224 1.00 96.88 97 GLU A O 1
ATOM 770 N N . VAL A 1 98 ? -14.571 -10.456 -2.447 1.00 96.00 98 VAL A N 1
ATOM 771 C CA . VAL A 1 98 ? -14.719 -10.196 -3.896 1.00 96.00 98 VAL A CA 1
ATOM 772 C C . VAL A 1 98 ? -14.736 -8.698 -4.214 1.00 96.00 98 VAL A C 1
ATOM 774 O O . VAL A 1 98 ? -14.068 -8.241 -5.140 1.00 96.00 98 VAL A O 1
ATOM 777 N N . TYR A 1 99 ? -15.498 -7.921 -3.442 1.00 96.44 99 TYR A N 1
ATOM 778 C CA . TYR A 1 99 ? -15.550 -6.468 -3.601 1.00 96.44 99 TYR A CA 1
ATOM 779 C C . TYR A 1 99 ? -14.207 -5.826 -3.236 1.00 96.44 99 TYR A C 1
ATOM 781 O O . TYR A 1 99 ? -13.698 -4.988 -3.978 1.00 96.44 99 TYR A O 1
ATOM 789 N N . THR A 1 100 ? -13.611 -6.263 -2.125 1.00 97.00 100 THR A N 1
ATOM 790 C CA . THR A 1 100 ? -12.315 -5.780 -1.644 1.00 97.00 100 THR A CA 1
ATOM 791 C C . THR A 1 100 ? -11.197 -6.041 -2.653 1.00 97.00 100 THR A C 1
ATOM 793 O O . THR A 1 100 ? -10.424 -5.130 -2.939 1.00 97.00 100 THR A O 1
ATOM 796 N N . ALA A 1 101 ? -11.150 -7.232 -3.253 1.00 96.00 101 ALA A N 1
ATOM 797 C CA . ALA A 1 101 ? -10.212 -7.581 -4.319 1.00 96.00 101 ALA A CA 1
ATOM 798 C C . ALA A 1 101 ? -10.323 -6.609 -5.503 1.00 96.00 101 ALA A C 1
ATOM 800 O O . ALA A 1 101 ? -9.328 -6.021 -5.921 1.00 96.00 101 ALA A O 1
ATOM 801 N N . GLY A 1 102 ? -11.547 -6.344 -5.975 1.00 94.56 102 GLY A N 1
ATOM 802 C CA . GLY A 1 102 ? -11.777 -5.379 -7.052 1.00 94.56 102 GLY A CA 1
ATOM 803 C C . GLY A 1 102 ? -11.326 -3.955 -6.702 1.00 94.56 102 GLY A C 1
ATOM 804 O O . GLY A 1 102 ? -10.795 -3.245 -7.556 1.00 94.56 102 GLY A O 1
ATOM 805 N N . VAL A 1 103 ? -11.502 -3.517 -5.452 1.00 95.81 103 VAL A N 1
ATOM 806 C CA . VAL A 1 103 ? -11.029 -2.197 -4.994 1.00 95.81 103 VAL A CA 1
ATOM 807 C C . VAL A 1 103 ? -9.504 -2.140 -4.931 1.00 95.81 103 VAL A C 1
ATOM 809 O O . VAL A 1 103 ? -8.915 -1.173 -5.415 1.00 95.81 103 VAL A O 1
ATOM 812 N N . LEU A 1 104 ? -8.864 -3.170 -4.380 1.00 96.06 104 LEU A N 1
ATOM 813 C CA . LEU A 1 104 ? -7.410 -3.272 -4.283 1.00 96.06 104 LEU A CA 1
ATOM 814 C C . LEU A 1 104 ? -6.741 -3.258 -5.664 1.00 96.06 104 LEU A C 1
ATOM 816 O O . LEU A 1 104 ? -5.778 -2.519 -5.867 1.00 96.06 104 LEU A O 1
ATOM 820 N N . ASP A 1 105 ? -7.288 -3.994 -6.631 1.00 93.38 105 ASP A N 1
ATOM 821 C CA . ASP A 1 105 ? -6.753 -4.048 -7.994 1.00 93.38 105 ASP A CA 1
ATOM 822 C C . ASP A 1 105 ? -6.882 -2.693 -8.710 1.00 93.38 105 ASP A C 1
ATOM 824 O O . ASP A 1 105 ? -5.928 -2.213 -9.329 1.00 93.38 105 ASP A O 1
ATOM 828 N N . ASN A 1 106 ? -8.038 -2.031 -8.581 1.00 93.69 106 ASN A N 1
ATOM 829 C CA . ASN A 1 106 ? -8.261 -0.700 -9.153 1.00 93.69 106 ASN A CA 1
ATOM 830 C C . ASN A 1 106 ? -7.348 0.360 -8.522 1.00 93.69 106 ASN A C 1
ATOM 832 O O . ASN A 1 106 ? -6.823 1.227 -9.224 1.00 93.69 106 ASN A O 1
ATOM 836 N N . LEU A 1 107 ? -7.128 0.289 -7.207 1.00 95.56 107 LEU A N 1
ATOM 837 C CA . LEU A 1 107 ? -6.183 1.164 -6.516 1.00 95.56 107 LEU A CA 1
ATOM 838 C C . LEU A 1 107 ? -4.746 0.910 -6.961 1.00 95.56 107 LEU A C 1
ATOM 840 O O . LEU A 1 107 ? -4.011 1.871 -7.174 1.00 95.56 107 LEU A O 1
ATOM 844 N N . ALA A 1 108 ? -4.349 -0.351 -7.139 1.00 94.31 108 ALA A N 1
ATOM 845 C CA . ALA A 1 108 ? -3.021 -0.694 -7.636 1.00 94.31 108 ALA A CA 1
ATOM 846 C C . ALA A 1 108 ? -2.790 -0.122 -9.039 1.00 94.31 108 ALA A C 1
ATOM 848 O O . ALA A 1 108 ? -1.768 0.518 -9.276 1.00 94.31 108 ALA A O 1
ATOM 849 N N . LEU A 1 109 ? -3.763 -0.264 -9.944 1.00 92.81 109 LEU A N 1
ATOM 850 C CA . LEU A 1 109 ? -3.713 0.337 -11.280 1.00 92.81 109 LEU A CA 1
ATOM 851 C C . LEU A 1 109 ? -3.572 1.862 -11.221 1.00 92.81 109 LEU A C 1
ATOM 853 O O . LEU A 1 109 ? -2.698 2.433 -11.879 1.00 92.81 109 LEU A O 1
ATOM 857 N N . GLN A 1 110 ? -4.395 2.526 -10.408 1.00 94.19 110 GLN A N 1
ATOM 858 C CA . GLN A 1 110 ? -4.348 3.980 -10.271 1.00 94.19 110 GLN A CA 1
ATOM 859 C C . GLN A 1 110 ? -3.024 4.455 -9.650 1.00 94.19 110 GLN A C 1
ATOM 861 O O . GLN A 1 110 ? -2.450 5.445 -10.102 1.00 94.19 110 GLN A O 1
ATOM 866 N N . ALA A 1 111 ? -2.498 3.739 -8.656 1.00 94.62 111 ALA A N 1
ATOM 867 C CA . ALA A 1 111 ? -1.211 4.038 -8.040 1.00 94.62 111 ALA A CA 1
ATOM 868 C C . ALA A 1 111 ? -0.049 3.869 -9.031 1.00 94.62 111 ALA A C 1
ATOM 870 O O . ALA A 1 111 ? 0.821 4.734 -9.108 1.00 94.62 111 ALA A O 1
ATOM 871 N N . VAL A 1 112 ? -0.056 2.803 -9.838 1.00 92.62 112 VAL A N 1
ATOM 872 C CA . VAL A 1 112 ? 0.939 2.590 -10.903 1.00 92.62 112 VAL A CA 1
ATOM 873 C C . VAL A 1 112 ? 0.890 3.707 -11.935 1.00 92.62 112 VAL A C 1
ATOM 875 O O . VAL A 1 112 ? 1.940 4.212 -12.326 1.00 92.62 112 VAL A O 1
ATOM 878 N N . LYS A 1 113 ? -0.308 4.148 -12.328 1.00 92.19 113 LYS A N 1
ATOM 879 C CA . LYS A 1 113 ? -0.473 5.294 -13.227 1.00 92.19 113 LYS A CA 1
ATOM 880 C C . LYS A 1 113 ? 0.156 6.564 -12.645 1.00 92.19 113 LYS A C 1
ATOM 882 O O . LYS A 1 113 ? 0.940 7.211 -13.331 1.00 92.19 113 LYS A O 1
ATOM 887 N N . LEU A 1 114 ? -0.124 6.887 -11.380 1.00 93.69 114 LEU A N 1
ATOM 888 C CA . LEU A 1 114 ? 0.473 8.046 -10.702 1.00 93.69 114 LEU A CA 1
ATOM 889 C C . LEU A 1 114 ? 2.005 7.946 -10.635 1.00 93.69 114 LEU A C 1
ATOM 891 O O . LEU A 1 114 ? 2.705 8.934 -10.852 1.00 93.69 114 LEU A O 1
ATOM 895 N N . LEU A 1 115 ? 2.539 6.752 -10.362 1.00 92.06 115 LEU A N 1
ATOM 896 C CA . LEU A 1 115 ? 3.983 6.517 -10.363 1.00 92.06 115 LEU A CA 1
ATOM 897 C C . LEU A 1 115 ? 4.582 6.703 -11.756 1.00 92.06 115 LEU A C 1
ATOM 899 O O . LEU A 1 115 ? 5.628 7.334 -11.870 1.00 92.06 115 LEU A O 1
ATOM 903 N N . HIS A 1 116 ? 3.926 6.211 -12.806 1.00 91.19 116 HIS A N 1
ATOM 904 C CA . HIS A 1 116 ? 4.372 6.386 -14.189 1.00 91.19 116 HIS A CA 1
ATOM 905 C C . HIS A 1 116 ? 4.366 7.859 -14.610 1.00 91.19 116 HIS A C 1
ATOM 907 O O . HIS A 1 116 ? 5.345 8.338 -15.175 1.00 91.19 116 HIS A O 1
ATOM 913 N N . GLU A 1 117 ? 3.336 8.621 -14.239 1.00 91.81 117 GLU A N 1
ATOM 914 C CA . GLU A 1 117 ? 3.255 10.063 -14.514 1.00 91.81 117 GLU A CA 1
ATOM 915 C C . GLU A 1 117 ? 4.411 10.856 -13.875 1.00 91.81 117 GLU A C 1
ATOM 917 O O . GLU A 1 117 ? 4.882 11.837 -14.452 1.00 91.81 117 GLU A O 1
ATOM 922 N N . GLN A 1 118 ? 4.907 10.431 -12.707 1.00 91.62 118 GLN A N 1
ATOM 923 C CA . GLN A 1 118 ? 6.021 11.102 -12.026 1.00 91.62 118 GLN A CA 1
ATOM 924 C C . GLN A 1 118 ? 7.398 10.555 -12.407 1.00 91.62 118 GLN A C 1
ATOM 926 O O . GLN A 1 118 ? 8.358 11.318 -12.562 1.00 91.62 118 GLN A O 1
ATOM 931 N N . ALA A 1 119 ? 7.532 9.235 -12.498 1.00 91.00 119 ALA A N 1
ATOM 932 C CA . ALA A 1 119 ? 8.801 8.547 -12.699 1.00 91.00 119 ALA A CA 1
ATOM 933 C C . ALA A 1 119 ? 9.122 8.298 -14.178 1.00 91.00 119 ALA A C 1
ATOM 935 O O . ALA A 1 119 ? 10.278 8.056 -14.525 1.00 91.00 119 ALA A O 1
ATOM 936 N N . GLY A 1 120 ? 8.125 8.363 -15.060 1.00 89.88 120 GLY A N 1
ATOM 937 C CA . GLY A 1 120 ? 8.236 7.867 -16.424 1.00 89.88 120 GLY A CA 1
ATOM 938 C C . GLY A 1 120 ? 8.608 6.385 -16.423 1.00 89.88 120 GLY A C 1
AT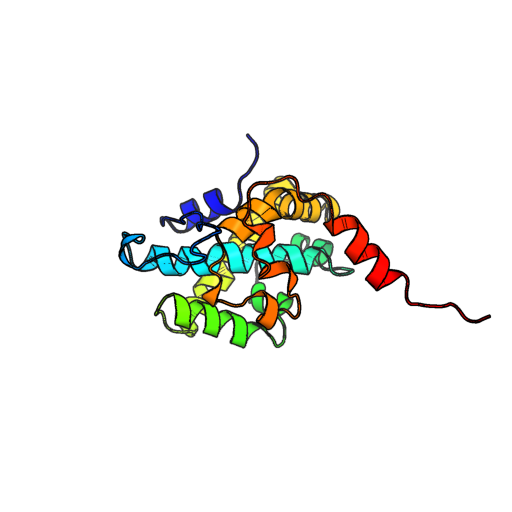OM 939 O O . GLY A 1 120 ? 8.034 5.583 -15.692 1.00 89.88 120 GLY A O 1
ATOM 940 N N . ASN A 1 121 ? 9.621 6.035 -17.214 1.00 89.75 121 ASN A N 1
ATOM 941 C CA . ASN A 1 121 ? 10.143 4.671 -17.312 1.00 89.75 121 ASN A CA 1
ATOM 942 C C . ASN A 1 121 ? 11.382 4.431 -16.429 1.00 89.75 121 ASN A C 1
ATOM 944 O O . ASN A 1 121 ? 12.121 3.488 -16.703 1.00 89.75 121 ASN A O 1
ATOM 948 N N . ASP A 1 122 ? 11.641 5.280 -15.427 1.00 92.88 122 ASP A N 1
ATOM 949 C CA . ASP A 1 122 ? 12.786 5.165 -14.515 1.00 92.88 122 ASP A CA 1
ATOM 950 C C . ASP A 1 122 ? 12.408 4.386 -13.234 1.00 92.88 122 ASP A C 1
ATOM 952 O O . ASP A 1 122 ? 11.737 4.931 -12.347 1.00 92.88 122 ASP A O 1
ATOM 956 N N . PRO A 1 123 ? 12.849 3.118 -13.090 1.00 91.44 123 PRO A N 1
ATOM 957 C CA . PRO A 1 123 ? 12.532 2.298 -11.924 1.00 91.44 123 PRO A CA 1
ATOM 958 C C . PRO A 1 123 ? 13.114 2.846 -10.621 1.00 91.44 123 PRO A C 1
ATOM 960 O O . PRO A 1 123 ? 12.468 2.736 -9.580 1.00 91.44 123 PRO A O 1
ATOM 963 N N . ALA A 1 124 ? 14.310 3.444 -10.669 1.00 90.75 124 ALA A N 1
ATOM 964 C CA . ALA A 1 124 ? 14.972 3.982 -9.485 1.00 90.75 124 ALA A CA 1
ATOM 965 C C . ALA A 1 124 ? 14.214 5.205 -8.964 1.00 90.75 124 ALA A C 1
ATOM 967 O O . ALA A 1 124 ? 14.014 5.355 -7.758 1.00 90.75 124 ALA A O 1
ATOM 968 N N . LYS A 1 125 ? 13.703 6.038 -9.877 1.00 92.50 125 LYS A N 1
ATOM 969 C CA . LYS A 1 125 ? 12.843 7.167 -9.517 1.00 92.50 125 LYS A CA 1
ATOM 970 C C . LYS A 1 125 ? 11.519 6.709 -8.904 1.00 92.50 125 LYS A C 1
ATOM 972 O O . LYS A 1 125 ? 11.110 7.268 -7.890 1.00 92.50 125 LYS A O 1
ATOM 977 N N . ALA A 1 126 ? 10.868 5.683 -9.457 1.00 92.00 126 ALA A N 1
ATOM 978 C CA . ALA A 1 126 ? 9.641 5.130 -8.870 1.00 92.00 126 ALA A CA 1
ATOM 979 C C . ALA A 1 126 ? 9.877 4.551 -7.465 1.00 92.00 126 ALA A C 1
ATOM 981 O O . ALA A 1 126 ? 9.094 4.811 -6.551 1.00 92.00 126 ALA A O 1
ATOM 982 N N . GLN A 1 127 ? 10.980 3.822 -7.280 1.00 92.12 127 GLN A N 1
ATOM 983 C CA . GLN A 1 127 ? 11.385 3.302 -5.976 1.00 92.12 127 GLN A CA 1
ATOM 984 C C . GLN A 1 127 ? 11.645 4.437 -4.972 1.00 92.12 127 GLN A C 1
ATOM 986 O O . GLN A 1 127 ? 11.130 4.385 -3.856 1.00 92.12 127 GLN A O 1
ATOM 991 N N . SER A 1 128 ? 12.383 5.481 -5.371 1.00 92.31 128 SER A N 1
ATOM 992 C CA . SER A 1 128 ? 12.658 6.652 -4.526 1.00 92.31 128 SER A CA 1
ATOM 993 C C . SER A 1 128 ? 11.372 7.363 -4.111 1.00 92.31 128 SER A C 1
ATOM 995 O O . SER A 1 128 ? 11.193 7.654 -2.936 1.00 92.31 128 SER A O 1
ATOM 997 N N . LEU A 1 129 ? 10.433 7.572 -5.041 1.00 93.00 129 LEU A N 1
ATOM 998 C CA . LEU A 1 129 ? 9.153 8.228 -4.750 1.00 93.00 129 LEU A CA 1
ATOM 999 C C . LEU A 1 129 ? 8.329 7.487 -3.690 1.00 93.00 129 LEU A C 1
ATOM 1001 O O . LEU A 1 129 ? 7.662 8.131 -2.878 1.00 93.00 129 LEU A O 1
ATOM 1005 N N . LEU A 1 130 ? 8.349 6.151 -3.707 1.00 93.81 130 LEU A N 1
ATOM 1006 C CA . LEU A 1 130 ? 7.680 5.325 -2.700 1.00 93.81 130 LEU A CA 1
ATOM 1007 C C . LEU A 1 130 ? 8.452 5.311 -1.377 1.00 93.81 130 LEU A C 1
ATOM 1009 O O . LEU A 1 130 ? 7.836 5.383 -0.317 1.00 93.81 130 LEU A O 1
ATOM 1013 N N . ALA A 1 131 ? 9.785 5.248 -1.428 1.00 91.69 131 ALA A N 1
ATOM 1014 C CA . ALA A 1 131 ? 10.635 5.283 -0.241 1.00 91.69 131 ALA A CA 1
ATOM 1015 C C . ALA A 1 131 ? 10.491 6.606 0.530 1.00 91.69 131 ALA A C 1
ATOM 1017 O O . ALA A 1 131 ? 10.288 6.580 1.743 1.00 91.69 131 ALA A O 1
ATOM 1018 N N . ASP A 1 132 ? 10.485 7.739 -0.176 1.00 92.69 132 ASP A N 1
ATOM 1019 C CA . ASP A 1 132 ? 10.313 9.081 0.398 1.00 92.69 132 ASP A CA 1
ATOM 1020 C C . ASP A 1 132 ? 8.951 9.254 1.085 1.00 92.69 132 ASP A C 1
ATOM 1022 O O . ASP A 1 132 ? 8.793 10.067 1.995 1.00 92.69 132 ASP A O 1
ATOM 1026 N N . GLN A 1 133 ? 7.956 8.470 0.667 1.00 92.69 133 GLN A N 1
ATOM 1027 C CA . GLN A 1 133 ? 6.600 8.495 1.211 1.00 92.69 133 GLN A CA 1
ATOM 1028 C C . GLN A 1 133 ? 6.318 7.337 2.171 1.00 92.69 133 GLN A C 1
ATOM 1030 O O . GLN A 1 133 ? 5.212 7.248 2.697 1.00 92.69 133 GLN A O 1
ATOM 1035 N N . ARG A 1 134 ? 7.296 6.462 2.450 1.00 91.06 134 ARG A N 1
ATOM 1036 C CA . ARG A 1 134 ? 7.101 5.263 3.281 1.00 91.06 134 ARG A CA 1
ATOM 1037 C C . ARG A 1 134 ? 6.532 5.604 4.654 1.00 91.06 134 ARG A C 1
ATOM 1039 O O . ARG A 1 134 ? 5.593 4.952 5.094 1.00 91.06 134 ARG A O 1
ATOM 1046 N N . HIS A 1 135 ? 7.081 6.616 5.325 1.00 89.81 135 HIS A N 1
ATOM 1047 C CA . HIS A 1 135 ? 6.588 7.018 6.645 1.00 89.81 135 HIS A CA 1
ATOM 1048 C C . HIS A 1 135 ? 5.125 7.469 6.584 1.00 89.81 135 HIS A C 1
ATOM 1050 O O . HIS A 1 135 ? 4.307 6.999 7.367 1.00 89.81 135 HIS A O 1
ATOM 1056 N N . GLU A 1 136 ? 4.784 8.309 5.605 1.00 91.31 136 GLU A N 1
ATOM 1057 C CA . GLU A 1 136 ? 3.411 8.767 5.393 1.00 91.31 136 GLU A CA 1
ATOM 1058 C C . GLU A 1 136 ? 2.467 7.589 5.111 1.00 91.31 136 GLU A C 1
ATOM 1060 O O . GLU A 1 136 ? 1.393 7.509 5.695 1.00 91.31 136 GLU A O 1
ATOM 1065 N N . ILE A 1 137 ? 2.873 6.631 4.274 1.00 93.62 137 ILE A N 1
ATOM 1066 C CA . ILE A 1 137 ? 2.086 5.427 3.969 1.00 93.62 137 ILE A CA 1
ATOM 1067 C C . ILE A 1 137 ? 1.823 4.613 5.243 1.00 93.62 137 ILE A C 1
ATOM 1069 O O . ILE A 1 137 ? 0.676 4.283 5.550 1.00 93.62 137 ILE A O 1
ATOM 1073 N N . LEU A 1 138 ? 2.873 4.312 6.011 1.00 91.50 138 LEU A N 1
ATOM 1074 C CA . LEU A 1 138 ? 2.773 3.467 7.203 1.00 91.50 138 LEU A CA 1
ATOM 1075 C C . LEU A 1 138 ? 2.040 4.152 8.360 1.00 91.50 138 LEU A C 1
ATOM 1077 O O . LEU A 1 138 ? 1.388 3.472 9.153 1.00 91.50 138 LEU A O 1
ATOM 1081 N N . ALA A 1 139 ? 2.080 5.483 8.437 1.00 91.31 139 ALA A N 1
ATOM 1082 C CA . ALA A 1 139 ? 1.320 6.251 9.420 1.00 91.31 139 ALA A CA 1
ATOM 1083 C C . ALA A 1 139 ? -0.204 6.115 9.243 1.00 91.31 139 ALA A C 1
ATOM 1085 O O . ALA A 1 139 ? -0.947 6.379 10.184 1.00 91.31 139 ALA A O 1
ATOM 1086 N N . HIS A 1 140 ? -0.673 5.673 8.073 1.00 93.44 140 HIS A N 1
ATOM 1087 C CA . HIS A 1 140 ? -2.089 5.421 7.803 1.00 93.44 140 HIS A CA 1
ATOM 1088 C C . HIS A 1 140 ? -2.447 3.924 7.822 1.00 93.44 140 HIS A C 1
ATOM 1090 O O . HIS A 1 140 ? -3.625 3.596 7.752 1.00 93.44 140 HIS A O 1
ATOM 1096 N N . LEU A 1 141 ? -1.479 3.003 7.932 1.00 92.38 141 LEU A N 1
ATOM 1097 C CA . LEU A 1 141 ? -1.726 1.556 7.892 1.00 92.38 141 LEU A CA 1
ATOM 1098 C C . LEU A 1 141 ? -2.248 1.024 9.243 1.00 92.38 141 LEU A C 1
ATOM 1100 O O . LEU A 1 141 ? -1.488 1.043 10.220 1.00 92.38 141 LEU A O 1
ATOM 1104 N N . PRO A 1 142 ? -3.484 0.497 9.338 1.00 91.00 142 PRO A N 1
ATOM 1105 C CA . PRO A 1 142 ? -3.991 -0.098 10.576 1.00 91.00 142 PRO A CA 1
ATOM 1106 C C . PRO A 1 142 ? -3.143 -1.282 11.041 1.00 91.00 142 PRO A C 1
ATOM 1108 O O . PRO A 1 142 ? -2.821 -2.170 10.255 1.00 91.00 142 PRO A O 1
ATOM 1111 N N . ALA A 1 143 ? -2.780 -1.308 12.328 1.00 87.25 143 ALA A N 1
ATOM 1112 C CA . ALA A 1 143 ? -1.945 -2.383 12.874 1.00 87.25 143 ALA A CA 1
ATOM 1113 C C . ALA A 1 143 ? -2.656 -3.747 12.850 1.00 87.25 143 ALA A C 1
ATOM 1115 O O . ALA A 1 143 ? -2.011 -4.775 12.669 1.00 87.25 143 ALA A O 1
ATOM 1116 N N . SER A 1 144 ? -3.985 -3.749 12.973 1.00 88.25 144 SER A N 1
ATOM 1117 C CA . SER A 1 144 ? -4.837 -4.944 12.951 1.00 88.25 144 SER A CA 1
ATOM 1118 C C . SER A 1 144 ? -4.860 -5.677 11.605 1.00 88.25 144 SER A C 1
ATOM 1120 O O . SER A 1 144 ? -5.247 -6.842 11.565 1.00 88.25 144 SER A O 1
ATOM 1122 N N . ILE A 1 145 ? -4.402 -5.047 10.516 1.00 90.31 145 ILE A N 1
ATOM 1123 C CA . ILE A 1 145 ? -4.209 -5.736 9.230 1.00 90.31 145 ILE A CA 1
ATOM 1124 C C . ILE A 1 145 ? -3.046 -6.731 9.329 1.00 90.31 145 ILE A C 1
ATOM 1126 O O . ILE A 1 145 ? -3.089 -7.789 8.704 1.00 90.31 145 ILE A O 1
ATOM 1130 N N . GLU A 1 146 ? -2.028 -6.435 10.145 1.00 89.12 146 GLU A N 1
ATOM 1131 C CA . GLU A 1 146 ? -0.806 -7.242 10.271 1.00 89.12 146 GLU A CA 1
ATOM 1132 C C . GLU A 1 146 ? -0.183 -7.546 8.894 1.00 89.12 146 GLU A C 1
ATOM 1134 O O . GLU A 1 146 ? 0.083 -8.699 8.536 1.00 89.12 146 GLU A O 1
ATOM 1139 N N . LEU A 1 147 ? -0.037 -6.501 8.074 1.00 90.56 147 LEU A N 1
ATOM 1140 C CA . LEU A 1 147 ? 0.421 -6.623 6.691 1.00 90.56 147 LEU A CA 1
ATOM 1141 C C . LEU A 1 147 ? 1.870 -7.111 6.625 1.00 90.56 147 LEU A C 1
ATOM 1143 O O . LEU A 1 147 ? 2.231 -7.842 5.708 1.00 90.56 147 LEU A O 1
ATOM 1147 N N . GLY A 1 148 ? 2.697 -6.738 7.599 1.00 85.69 148 GLY A N 1
ATOM 1148 C CA . GLY A 1 148 ? 4.061 -7.233 7.708 1.00 85.69 148 GLY A CA 1
ATOM 1149 C C . GLY A 1 148 ? 4.124 -8.750 7.844 1.00 85.69 148 GLY A C 1
ATOM 1150 O O . GLY A 1 148 ? 4.952 -9.372 7.185 1.00 85.69 148 GLY A O 1
ATOM 1151 N N . LYS A 1 149 ? 3.211 -9.375 8.600 1.00 85.69 149 LYS A N 1
ATOM 1152 C CA . LYS A 1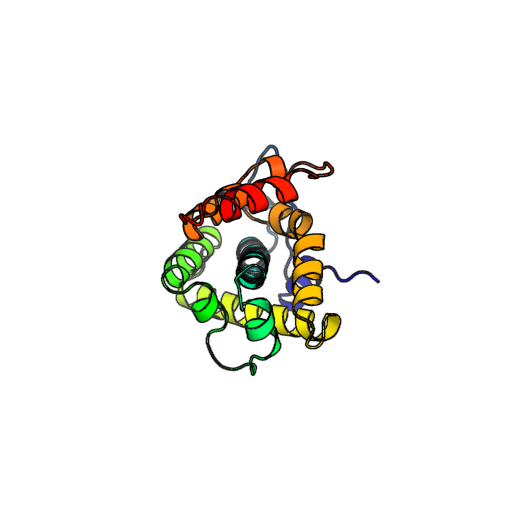 149 ? 3.104 -10.846 8.637 1.00 85.69 149 LYS A CA 1
ATOM 1153 C C . LYS A 1 149 ? 2.708 -11.423 7.279 1.00 85.69 149 LYS A C 1
ATOM 1155 O O . LYS A 1 149 ? 3.381 -12.324 6.799 1.00 85.69 149 LYS A O 1
ATOM 1160 N N . ALA A 1 150 ? 1.682 -10.858 6.638 1.00 86.75 150 ALA A N 1
ATOM 1161 C CA . ALA A 1 150 ? 1.212 -11.323 5.327 1.00 86.75 150 ALA A CA 1
ATOM 1162 C C . ALA A 1 150 ? 2.265 -11.160 4.217 1.00 86.75 150 ALA A C 1
ATOM 1164 O O . ALA A 1 150 ? 2.197 -11.810 3.177 1.00 86.75 150 ALA A O 1
ATOM 1165 N N . LEU A 1 151 ? 3.231 -10.260 4.401 1.00 85.12 151 LEU A N 1
ATOM 1166 C CA . LEU A 1 151 ? 4.309 -10.030 3.449 1.00 85.12 151 LEU A CA 1
ATOM 1167 C C . LEU A 1 151 ? 5.632 -10.676 3.868 1.00 85.12 151 LEU A C 1
ATOM 1169 O O . LEU A 1 151 ? 6.582 -10.531 3.111 1.00 85.12 151 LEU A O 1
ATOM 1173 N N . ASP A 1 152 ? 5.746 -11.347 5.014 1.00 83.50 152 ASP A N 1
ATOM 1174 C CA . ASP A 1 152 ? 7.035 -11.774 5.590 1.00 83.50 152 ASP A CA 1
ATOM 1175 C C . ASP A 1 152 ? 8.041 -10.609 5.753 1.00 83.50 152 ASP A C 1
ATOM 1177 O O . ASP A 1 152 ? 9.221 -10.701 5.410 1.00 83.50 152 ASP A O 1
ATOM 1181 N N . ASP A 1 153 ? 7.569 -9.456 6.229 1.00 78.00 153 ASP A N 1
ATOM 1182 C CA . ASP A 1 153 ? 8.381 -8.282 6.565 1.00 78.00 153 ASP A CA 1
ATOM 1183 C C . ASP A 1 153 ? 7.831 -7.575 7.808 1.00 78.00 153 ASP A C 1
ATOM 1185 O O . ASP A 1 153 ? 6.997 -6.669 7.745 1.00 78.00 153 ASP A O 1
ATOM 1189 N N . THR A 1 154 ? 8.346 -7.975 8.969 1.00 73.56 154 THR A N 1
ATOM 1190 C CA . THR A 1 154 ? 7.922 -7.451 10.272 1.00 73.56 154 THR A CA 1
ATOM 1191 C C . THR A 1 154 ? 8.255 -5.974 10.472 1.00 73.56 154 THR A C 1
ATOM 1193 O O . THR A 1 154 ? 7.744 -5.370 11.411 1.00 73.56 154 THR A O 1
ATOM 1196 N N . THR A 1 155 ? 9.089 -5.365 9.618 1.00 76.31 155 THR A N 1
ATOM 1197 C CA . THR A 1 155 ? 9.379 -3.928 9.719 1.00 76.31 155 THR A CA 1
ATOM 1198 C C . THR A 1 155 ? 8.162 -3.085 9.350 1.00 76.31 155 THR A C 1
ATOM 1200 O O . THR A 1 155 ? 8.031 -1.971 9.838 1.00 76.31 155 THR A O 1
ATOM 1203 N N . ILE A 1 156 ? 7.239 -3.597 8.532 1.00 79.94 156 ILE A N 1
ATOM 1204 C CA . ILE A 1 156 ? 6.021 -2.877 8.130 1.00 79.94 156 ILE A CA 1
ATOM 1205 C C . ILE A 1 156 ? 5.101 -2.632 9.332 1.00 79.94 156 ILE A C 1
ATOM 1207 O O . ILE A 1 156 ? 4.564 -1.535 9.483 1.00 79.94 156 ILE A O 1
ATOM 1211 N N . ASP A 1 157 ? 4.973 -3.628 10.210 1.00 75.44 157 ASP A N 1
ATOM 1212 C CA . ASP A 1 157 ? 4.100 -3.567 11.388 1.00 75.44 157 ASP A CA 1
ATOM 1213 C C . ASP A 1 157 ? 4.788 -2.918 12.608 1.00 75.44 157 ASP A C 1
ATOM 1215 O O . ASP A 1 157 ? 4.163 -2.738 13.657 1.00 75.44 157 ASP A O 1
ATOM 1219 N N . ASP A 1 158 ? 6.071 -2.550 12.498 1.00 68.69 158 ASP A N 1
ATOM 1220 C CA . ASP A 1 158 ? 6.820 -1.950 13.602 1.00 68.69 158 ASP A CA 1
ATOM 1221 C C . ASP A 1 158 ? 6.244 -0.577 13.985 1.00 68.69 158 ASP A C 1
ATOM 1223 O O . ASP A 1 158 ? 6.136 0.356 13.180 1.00 68.69 158 ASP A O 1
ATOM 1227 N N . ARG A 1 159 ? 5.922 -0.445 15.274 1.00 63.50 159 ARG A N 1
ATOM 1228 C CA . ARG A 1 159 ? 5.384 0.760 15.909 1.00 63.50 159 ARG A CA 1
ATOM 1229 C C . ARG A 1 159 ? 6.305 1.967 15.726 1.00 63.50 159 ARG A C 1
ATOM 1231 O O . ARG A 1 159 ? 5.814 3.091 15.642 1.00 63.50 159 ARG A O 1
ATOM 1238 N N . THR A 1 160 ? 7.620 1.750 15.639 1.00 61.56 160 THR A N 1
ATOM 1239 C CA . THR A 1 160 ? 8.609 2.826 15.470 1.00 61.56 160 THR A CA 1
ATOM 1240 C C . THR A 1 160 ? 8.447 3.576 14.150 1.00 61.56 160 THR A C 1
ATOM 1242 O O . THR A 1 160 ? 8.700 4.775 14.105 1.00 61.56 160 THR A O 1
ATOM 1245 N N . ASN A 1 161 ? 7.928 2.928 13.102 1.00 59.28 161 ASN A N 1
ATOM 1246 C CA . ASN A 1 161 ? 7.698 3.568 11.805 1.00 59.28 161 ASN A CA 1
ATOM 1247 C C . ASN A 1 161 ? 6.540 4.573 11.809 1.00 59.28 161 ASN A C 1
ATOM 1249 O O . ASN A 1 161 ? 6.429 5.359 10.869 1.00 59.28 161 ASN A O 1
ATOM 1253 N N . LYS A 1 162 ? 5.698 4.556 12.851 1.00 60.94 162 LYS A N 1
ATOM 1254 C CA . LYS A 1 162 ? 4.565 5.477 13.027 1.00 60.94 162 LYS A CA 1
ATOM 1255 C C . LYS A 1 162 ? 4.919 6.682 13.907 1.00 60.94 162 LYS A C 1
ATOM 1257 O O . LYS A 1 162 ? 4.250 7.705 13.827 1.00 60.94 162 LYS A O 1
ATOM 1262 N N . MET A 1 163 ? 5.977 6.588 14.714 1.00 57.31 163 MET A N 1
ATOM 1263 C CA . MET A 1 163 ? 6.458 7.684 15.560 1.00 57.31 163 MET A CA 1
ATOM 1264 C C . MET A 1 163 ? 7.108 8.775 14.693 1.00 57.31 163 MET A C 1
ATOM 1266 O O . MET A 1 163 ? 7.917 8.466 13.820 1.00 57.31 163 MET A O 1
ATOM 1270 N N . GLU A 1 164 ? 6.776 10.050 14.919 1.00 47.06 164 GLU A N 1
ATOM 1271 C CA . GLU A 1 164 ? 7.453 11.163 14.239 1.00 47.06 164 GLU A CA 1
ATOM 1272 C C . GLU A 1 164 ? 8.917 11.250 14.700 1.00 47.06 164 GLU A C 1
ATOM 1274 O O . GLU A 1 164 ? 9.215 11.578 15.848 1.00 47.06 164 GLU A O 1
ATOM 1279 N N . GLY A 1 165 ? 9.843 10.943 13.792 1.00 44.81 165 GLY A N 1
ATOM 1280 C CA . GLY A 1 165 ? 11.282 11.087 13.986 1.00 44.81 165 GLY A CA 1
ATOM 1281 C C . GLY A 1 165 ? 12.058 10.640 12.741 1.00 44.81 165 GLY A C 1
ATOM 1282 O O . GLY A 1 165 ? 11.568 9.791 11.993 1.00 44.81 165 GLY A O 1
ATOM 1283 N N . PRO A 1 166 ? 13.253 11.200 12.468 1.00 41.78 166 PRO A N 1
ATOM 1284 C CA . PRO A 1 166 ? 14.038 10.843 11.292 1.00 41.78 166 PRO A CA 1
ATOM 1285 C C . PRO A 1 166 ? 14.542 9.400 11.429 1.00 41.78 166 PRO A C 1
ATOM 1287 O O . PRO A 1 166 ? 15.530 9.128 12.111 1.00 41.78 166 PRO A O 1
ATOM 1290 N N . VAL A 1 167 ? 13.854 8.450 10.795 1.00 44.84 167 VAL A N 1
ATOM 1291 C CA . VAL A 1 167 ? 14.263 7.038 10.751 1.00 44.84 167 VAL A CA 1
ATOM 1292 C C . VAL A 1 167 ? 15.421 6.853 9.768 1.00 44.84 167 VAL A C 1
ATOM 1294 O O . VAL A 1 167 ? 15.262 6.376 8.649 1.00 44.84 167 VAL A O 1
ATOM 1297 N N . SER A 1 168 ? 16.623 7.219 10.216 1.00 38.12 168 SER A N 1
ATOM 1298 C CA . SER A 1 168 ? 17.890 7.044 9.491 1.00 38.12 168 SER A CA 1
ATOM 1299 C C . SER A 1 168 ? 18.511 5.638 9.599 1.00 38.12 168 SER A C 1
ATOM 1301 O O . SER A 1 168 ? 19.648 5.456 9.182 1.00 38.12 168 SER A O 1
ATOM 1303 N N . ASN A 1 169 ? 17.803 4.619 10.102 1.00 40.28 169 ASN A N 1
ATOM 1304 C CA . ASN A 1 169 ? 18.408 3.301 10.376 1.00 40.28 169 ASN A CA 1
ATOM 1305 C C . ASN A 1 169 ? 18.074 2.171 9.383 1.00 40.28 169 ASN A C 1
ATOM 1307 O O . ASN A 1 169 ? 18.591 1.068 9.542 1.00 40.28 169 ASN A O 1
ATOM 1311 N N . LEU A 1 170 ? 17.263 2.405 8.345 1.00 47.97 170 LEU A N 1
ATOM 1312 C CA . LEU A 1 170 ? 16.831 1.331 7.430 1.00 47.97 170 LEU A CA 1
ATOM 1313 C C . LEU A 1 170 ? 17.834 0.983 6.314 1.00 47.97 170 LEU A C 1
ATOM 1315 O O . LEU A 1 170 ? 17.767 -0.115 5.764 1.00 47.97 170 LEU A O 1
ATOM 1319 N N . LEU A 1 171 ? 18.800 1.857 6.007 1.00 46.53 171 LEU A N 1
ATOM 1320 C CA . LEU A 1 171 ? 19.828 1.571 4.992 1.00 46.53 171 LEU A CA 1
ATOM 1321 C C . LEU A 1 171 ? 20.815 0.471 5.429 1.00 46.53 171 LEU A C 1
ATOM 1323 O O . LEU A 1 171 ? 21.300 -0.277 4.585 1.00 46.53 171 LEU A O 1
ATOM 1327 N N . HIS A 1 172 ? 21.052 0.295 6.733 1.00 44.25 172 HIS A N 1
ATOM 1328 C CA . HIS A 1 172 ? 22.016 -0.696 7.234 1.00 44.25 172 HIS A CA 1
ATOM 1329 C C . HIS A 1 172 ? 21.445 -2.112 7.406 1.00 44.25 172 HIS A C 1
ATOM 1331 O O . HIS A 1 172 ? 22.199 -3.084 7.418 1.00 44.25 172 HIS A O 1
ATOM 1337 N N . THR A 1 173 ? 20.126 -2.278 7.529 1.00 45.97 173 THR A N 1
ATOM 1338 C CA . THR A 1 173 ? 19.527 -3.616 7.684 1.00 45.97 173 THR A CA 1
ATOM 1339 C C . THR A 1 173 ? 19.467 -4.366 6.351 1.00 45.97 173 THR A C 1
ATOM 1341 O O . THR A 1 173 ? 19.599 -5.589 6.329 1.00 45.97 173 THR A O 1
ATOM 1344 N N . ILE A 1 174 ? 19.345 -3.636 5.236 1.00 45.41 174 ILE A N 1
ATOM 1345 C CA . ILE A 1 174 ? 19.333 -4.213 3.886 1.00 45.41 174 ILE A CA 1
ATOM 1346 C C . ILE A 1 174 ? 20.743 -4.680 3.482 1.00 45.41 174 ILE A C 1
ATOM 1348 O O . ILE A 1 174 ? 20.875 -5.781 2.952 1.00 45.41 174 ILE A O 1
ATOM 1352 N N . GLU A 1 175 ? 21.809 -3.933 3.807 1.00 37.09 175 GLU A N 1
ATOM 1353 C CA . GLU A 1 175 ? 23.196 -4.382 3.563 1.00 37.09 175 GLU A CA 1
ATOM 1354 C C . GLU A 1 175 ? 23.503 -5.725 4.246 1.00 37.09 175 GLU A C 1
ATOM 1356 O O . GLU A 1 175 ? 24.093 -6.617 3.634 1.00 37.09 175 GLU A O 1
ATOM 1361 N N . ASN A 1 176 ? 23.042 -5.917 5.484 1.00 37.78 176 ASN A N 1
ATOM 1362 C CA . ASN A 1 176 ? 23.331 -7.134 6.246 1.00 37.78 176 ASN A CA 1
ATOM 1363 C C . ASN A 1 176 ? 22.607 -8.385 5.719 1.00 37.78 176 ASN A C 1
ATOM 1365 O O . ASN A 1 176 ? 23.102 -9.495 5.916 1.00 37.78 176 ASN A O 1
ATOM 1369 N N . PHE A 1 177 ? 21.479 -8.235 5.017 1.00 44.34 177 PHE A N 1
ATOM 1370 C CA . PHE A 1 177 ? 20.785 -9.368 4.393 1.00 44.34 177 PHE A CA 1
ATOM 1371 C C . PHE A 1 177 ? 21.431 -9.790 3.059 1.00 44.34 177 PHE A C 1
ATOM 1373 O O . PHE A 1 177 ? 21.352 -10.955 2.681 1.00 44.34 177 PHE A O 1
ATOM 1380 N N . PHE A 1 178 ? 22.129 -8.875 2.372 1.00 45.91 178 PHE A N 1
ATOM 1381 C CA . PHE A 1 178 ? 22.856 -9.161 1.126 1.00 45.91 178 PHE A CA 1
ATOM 1382 C C . PHE A 1 178 ? 24.343 -9.516 1.328 1.00 45.91 178 PHE A C 1
ATOM 1384 O O . PHE A 1 178 ? 24.951 -10.108 0.437 1.00 45.91 178 PHE A O 1
ATOM 1391 N N . ALA A 1 179 ? 24.937 -9.219 2.490 1.00 38.34 179 ALA A N 1
ATOM 1392 C CA . ALA A 1 179 ? 26.344 -9.516 2.786 1.00 38.34 179 ALA A CA 1
ATOM 1393 C C . ALA A 1 179 ? 26.629 -10.981 3.193 1.00 38.34 179 ALA A C 1
ATOM 1395 O O . ALA A 1 179 ? 27.790 -11.379 3.299 1.00 38.34 179 ALA A O 1
ATOM 1396 N N . SER A 1 180 ? 25.610 -11.823 3.386 1.00 37.03 180 SER A N 1
ATOM 1397 C CA . SER A 1 180 ? 25.772 -13.243 3.733 1.00 37.03 180 SER A CA 1
ATOM 1398 C C . SER A 1 180 ? 25.768 -14.150 2.494 1.00 37.03 180 SER A C 1
ATOM 1400 O O . SER A 1 180 ? 24.967 -15.066 2.335 1.00 37.03 180 SER A O 1
ATOM 1402 N N . SER A 1 181 ? 26.724 -13.927 1.595 1.00 35.28 181 SER A N 1
ATOM 1403 C CA . SER A 1 181 ? 27.141 -14.932 0.609 1.00 35.28 181 SER A CA 1
ATOM 1404 C C . SER A 1 181 ? 28.666 -14.964 0.533 1.00 35.28 181 SER A C 1
ATOM 1406 O O . SER A 1 181 ? 29.264 -14.190 -0.214 1.00 35.28 181 SER A O 1
ATOM 1408 N N . PRO A 1 182 ? 29.336 -15.835 1.313 1.00 37.25 182 PRO A N 1
ATOM 1409 C CA . PRO A 1 182 ? 30.764 -16.043 1.157 1.00 37.25 182 PRO A CA 1
ATOM 1410 C C . PRO A 1 182 ? 31.022 -16.763 -0.170 1.00 37.25 182 PRO A C 1
ATOM 1412 O O . PRO A 1 182 ? 30.684 -17.935 -0.343 1.00 37.25 182 PRO A O 1
ATOM 1415 N N . VAL A 1 183 ? 31.662 -16.062 -1.106 1.00 39.00 183 VAL A N 1
ATOM 1416 C CA . VAL A 1 183 ? 32.335 -16.685 -2.250 1.00 39.00 183 VAL A CA 1
ATOM 1417 C C . VAL A 1 183 ? 33.484 -17.524 -1.690 1.00 39.00 183 VAL A C 1
ATOM 1419 O O . VAL A 1 183 ? 34.520 -16.990 -1.299 1.00 39.00 183 VAL A O 1
ATOM 1422 N N . LYS A 1 184 ? 33.299 -18.846 -1.622 1.00 37.69 184 LYS A N 1
ATOM 1423 C CA . LYS A 1 184 ? 34.407 -19.785 -1.420 1.00 37.69 184 LYS A CA 1
ATOM 1424 C C . LYS A 1 184 ? 35.208 -19.878 -2.722 1.00 37.69 184 LYS A C 1
ATOM 1426 O O . LYS A 1 184 ? 34.672 -20.318 -3.737 1.00 37.69 184 LYS A O 1
ATOM 1431 N N . LYS A 1 185 ? 36.468 -19.449 -2.671 1.00 34.53 185 LYS A N 1
ATOM 1432 C CA . LYS A 1 185 ? 37.539 -19.984 -3.517 1.00 34.53 185 LYS A CA 1
ATOM 1433 C C . LYS A 1 185 ? 38.211 -21.133 -2.781 1.00 34.53 185 LYS A C 1
ATOM 1435 O O . LYS A 1 185 ? 38.287 -21.041 -1.535 1.00 34.53 185 LYS A O 1
#

Solvent-accessible surface area (backbone atoms only — not comparable to full-atom values): 10540 Å² total; per-residue (Å²): 134,85,87,53,68,69,59,54,50,29,60,73,68,74,47,56,68,64,76,43,50,56,86,72,42,57,82,58,77,88,78,44,94,44,73,62,16,48,36,46,27,41,42,52,28,48,45,53,50,50,51,43,56,37,32,73,40,99,57,33,24,55,52,61,53,70,51,69,100,69,79,64,57,47,44,74,71,43,52,89,35,32,65,59,51,31,44,36,41,10,66,72,33,73,47,56,46,73,60,37,43,56,49,44,33,53,49,37,52,52,51,46,52,55,41,32,77,74,30,49,86,39,33,67,51,39,38,48,60,40,58,79,38,41,51,66,37,46,24,31,43,52,54,89,51,41,58,11,67,63,65,77,36,65,72,69,61,37,60,73,56,38,47,94,66,90,80,82,65,65,72,61,60,56,52,63,69,70,66,78,65,84,82,81,127

Secondary structure (DSSP, 8-state):
----HHHHHHHHHT---PPPPTTT-S--GGG-SSHHHHHHHHHHHHHHHHHHHHHTSTTHHHHHHT--S-S-HHHHHHGGGHHHHHHHHHHHHT--HHHHHHHHHHHHHHHHHHHHHHHTT-HHHHHHHHHHTHHHHHHTS-GGG-HHHHTT-TTTT-GGGGSSS--TTSHHHHHHHHS------

Foldseek 3Di:
DQDQQLVVLCVVQVADFDQADLVVLADDPVVGPDLVNQLSLAQRLLLLVLLLVQLPDPCRLQCLQPDDLDDQQSCVSLPVLLQLLLVLSCVRSVHDSVVSSVSNSVSNSVSSVVLCVQQPNPSVSSNVSSVVCLLVSLSSHRLSSVSCVSRVHCVSSDSVSNDPDPPPPPVVVVCVVVVPDDPDD

Radius of gyration: 16.43 Å; Cα contacts (8 Å, |Δi|>4): 205; chains: 1; bounding box: 56×41×41 Å